Protein AF-A0A1X6N1Y8-F1 (afdb_monomer_lite)

pLDDT: mean 74.39, std 19.38, range [22.14, 97.56]

Secondary structure (DSSP, 8-state):
-EEEEEEBTTBSTTTTT--S-EEEEE-PPP-SSS---SEEEEETTTTEEEE-S-S-SS---TT--TT-EEE----STTTT------BS---TB-TTS---B-------------S-TT-SS-EEEE---S-TT-SS-EEEEEE--SSHHHHHHHHHHHHHHHHHHHH---HHHHHHHHHHHEEEEESB----SSS-SS--SS-EEEEE-

InterPro domains:
  IPR004304 Acetamidase/Formamidase [PF03069] (50-187)
  IPR004304 Acetamidase/Formamidase [PTHR31891] (51-190)

Radius of gyration: 18.54 Å; chains: 1; bounding box: 49×36×54 Å

Organism: NCBI:txid670580

Foldseek 3Di:
DFWEDWLDQPDDDVNVVVRDIDTDDWDDFDPPDDPTDQWTDPDVVVPHTGGLFQQDFPQQAPQPDPQKDKDGDQPDPPSPDDDDFDAPDADFASPVVHGRTDDDDDDDDDDDDPPCPLRRHMKMWHQFPPDPLGNGTWIKFKAFDQDLVRRQVNQLVSQLSVCCRPVVDDSVRSSVQLVPAWDKTWRHQDPPPGTDDRGHHTMIMIIGD

Structure (mmCIF, N/CA/C/O backbone):
data_AF-A0A1X6N1Y8-F1
#
_entry.id   AF-A0A1X6N1Y8-F1
#
loop_
_atom_site.group_PDB
_atom_site.id
_atom_site.type_symbol
_atom_site.label_atom_id
_atom_site.label_alt_id
_atom_site.label_comp_id
_atom_site.label_asym_id
_atom_site.label_entity_id
_atom_site.label_seq_id
_atom_site.pdbx_PDB_ins_code
_atom_site.Cartn_x
_atom_site.Cartn_y
_atom_site.Cartn_z
_atom_site.occupancy
_atom_site.B_iso_or_equiv
_atom_site.auth_seq_id
_atom_site.auth_comp_id
_atom_site.auth_asym_id
_atom_site.auth_atom_id
_atom_site.pdbx_PDB_model_num
ATOM 1 N N . THR A 1 1 ? 27.541 0.948 -2.553 1.00 34.56 1 THR A N 1
ATOM 2 C CA . THR A 1 1 ? 27.194 1.482 -3.887 1.00 34.56 1 THR A CA 1
ATOM 3 C C . THR A 1 1 ? 26.017 0.689 -4.424 1.00 34.56 1 THR A C 1
ATOM 5 O O . THR A 1 1 ? 26.030 -0.533 -4.333 1.00 34.56 1 THR A O 1
ATOM 8 N N . GLY A 1 2 ? 24.954 1.358 -4.871 1.00 45.69 2 GLY A N 1
ATOM 9 C CA . GLY A 1 2 ? 23.780 0.714 -5.472 1.00 45.69 2 GLY A CA 1
ATOM 10 C C . GLY A 1 2 ? 23.711 1.057 -6.959 1.00 45.69 2 GLY A C 1
ATOM 11 O O . GLY A 1 2 ? 24.070 2.168 -7.349 1.00 45.69 2 GLY A O 1
ATOM 12 N N . ALA A 1 3 ? 23.293 0.113 -7.801 1.00 41.94 3 ALA A N 1
ATOM 13 C CA . ALA A 1 3 ? 22.947 0.444 -9.182 1.00 41.94 3 ALA A CA 1
ATOM 14 C C . ALA A 1 3 ? 21.662 1.292 -9.174 1.00 41.94 3 ALA A C 1
ATOM 16 O O . ALA A 1 3 ? 20.761 0.999 -8.391 1.00 41.94 3 ALA A O 1
ATOM 17 N N . GLY A 1 4 ? 21.617 2.362 -9.970 1.00 49.12 4 GLY A N 1
ATOM 18 C CA . GLY A 1 4 ? 20.422 3.183 -10.176 1.00 49.12 4 GLY A CA 1
ATOM 19 C C . GLY A 1 4 ? 19.752 2.895 -11.523 1.00 49.12 4 GLY A C 1
ATOM 20 O O . GLY A 1 4 ? 20.096 1.896 -12.162 1.00 49.12 4 GLY A O 1
ATOM 21 N N . PRO A 1 5 ? 18.816 3.753 -11.978 1.00 49.62 5 PRO A N 1
ATOM 22 C CA . PRO A 1 5 ? 18.070 3.542 -13.211 1.00 49.62 5 PRO A CA 1
ATOM 23 C C . PRO A 1 5 ? 18.989 3.288 -14.410 1.00 49.62 5 PRO A C 1
ATOM 25 O O . PRO A 1 5 ? 20.069 3.881 -14.549 1.00 49.62 5 PRO A O 1
ATOM 28 N N . ARG A 1 6 ? 18.522 2.381 -15.269 1.00 51.88 6 ARG A N 1
ATOM 29 C CA . ARG A 1 6 ? 19.181 1.954 -16.501 1.00 51.88 6 ARG A CA 1
ATOM 30 C C . ARG A 1 6 ? 18.309 2.340 -17.686 1.00 51.88 6 ARG A C 1
ATOM 32 O O . ARG A 1 6 ? 17.124 2.028 -17.685 1.00 51.88 6 ARG A O 1
ATOM 39 N N . SER A 1 7 ? 18.912 2.966 -18.689 1.00 66.69 7 SER A N 1
ATOM 40 C CA . SER A 1 7 ? 18.365 2.965 -20.044 1.00 66.69 7 SER A CA 1
ATOM 41 C C . SER A 1 7 ? 18.836 1.681 -20.711 1.00 66.69 7 SER A C 1
ATOM 43 O O . SER A 1 7 ? 20.047 1.449 -20.802 1.00 66.69 7 SER A O 1
ATOM 45 N N . ILE A 1 8 ? 17.898 0.823 -21.104 1.00 74.44 8 ILE A N 1
ATOM 46 C CA . ILE A 1 8 ? 18.176 -0.461 -21.749 1.00 74.44 8 ILE A CA 1
ATOM 47 C C . ILE A 1 8 ? 17.645 -0.363 -23.184 1.00 74.44 8 ILE A C 1
ATOM 49 O O . ILE A 1 8 ? 16.445 -0.158 -23.357 1.00 74.44 8 ILE A O 1
ATOM 53 N N . PRO A 1 9 ? 18.499 -0.506 -24.211 1.00 76.31 9 PRO A N 1
ATOM 54 C CA . PRO A 1 9 ? 18.055 -0.452 -25.598 1.00 76.31 9 PRO A CA 1
ATOM 55 C C . PRO A 1 9 ? 16.939 -1.463 -25.873 1.00 76.31 9 PRO A C 1
ATOM 57 O O . PRO A 1 9 ? 17.043 -2.626 -25.481 1.00 76.31 9 PRO A O 1
ATOM 60 N N . GLY A 1 10 ? 15.878 -1.017 -26.548 1.00 68.19 10 GLY A N 1
ATOM 61 C CA . GLY A 1 10 ? 14.716 -1.853 -26.867 1.00 68.19 10 GLY A CA 1
ATOM 62 C C . GLY A 1 10 ? 13.743 -2.092 -25.705 1.00 68.19 10 GLY A C 1
ATOM 63 O O . GLY A 1 10 ? 12.802 -2.863 -25.869 1.00 68.19 10 GLY A O 1
ATOM 64 N N . PHE A 1 11 ? 13.938 -1.447 -24.550 1.00 57.34 11 PHE A N 1
ATOM 65 C CA . PHE A 1 11 ? 13.057 -1.557 -23.388 1.00 57.34 11 PHE A CA 1
ATOM 66 C C . PHE A 1 11 ? 12.668 -0.170 -22.857 1.00 57.34 11 PHE A C 1
ATOM 68 O O . PHE A 1 11 ? 13.523 0.689 -22.644 1.00 57.34 11 PHE A O 1
ATOM 75 N N . GLY A 1 12 ? 11.376 0.037 -22.601 1.00 50.78 12 GLY A N 1
ATOM 76 C CA . GLY A 1 12 ? 10.821 1.307 -22.122 1.00 50.78 12 GLY A CA 1
ATOM 77 C C . GLY A 1 12 ? 10.055 2.089 -23.192 1.00 50.78 12 GLY A C 1
ATOM 78 O O . GLY A 1 12 ? 10.153 1.815 -24.384 1.00 50.78 12 GLY A O 1
ATOM 79 N N . LEU A 1 13 ? 9.269 3.070 -22.741 1.00 47.47 13 LEU A N 1
ATOM 80 C CA . LEU A 1 13 ? 8.293 3.806 -23.558 1.00 47.47 13 LEU A CA 1
ATOM 81 C C . LEU A 1 13 ? 8.902 4.560 -24.754 1.00 47.47 13 LEU A C 1
ATOM 83 O O . LEU A 1 13 ? 8.227 4.724 -25.760 1.00 47.47 13 LEU A O 1
ATOM 87 N N . LEU A 1 14 ? 10.152 5.013 -24.632 1.00 69.94 14 LEU A N 1
ATOM 88 C CA . LEU A 1 14 ? 10.862 5.831 -25.627 1.00 69.94 14 LEU A CA 1
ATOM 89 C C . LEU A 1 14 ? 12.135 5.125 -26.122 1.00 69.94 14 LEU A C 1
ATOM 91 O O . LEU A 1 14 ? 13.167 5.751 -26.359 1.00 69.94 14 LEU A O 1
ATOM 95 N N . ALA A 1 15 ? 12.118 3.792 -26.179 1.00 72.00 15 ALA A N 1
ATOM 96 C CA . ALA A 1 15 ? 13.301 3.007 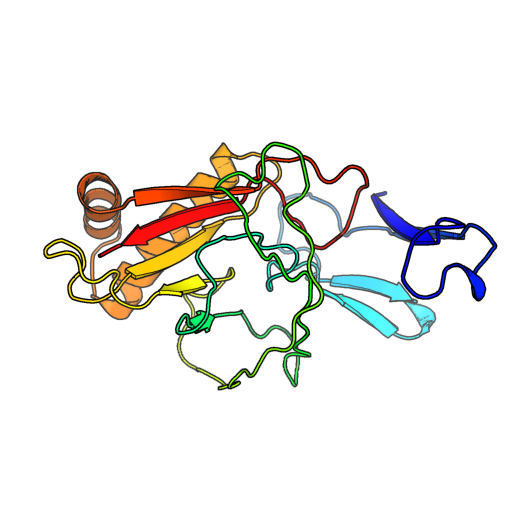-26.534 1.00 72.00 15 ALA A CA 1
ATOM 97 C C . ALA A 1 15 ? 13.836 3.311 -27.950 1.00 72.00 15 ALA A C 1
ATOM 99 O O . ALA A 1 15 ? 15.017 3.089 -28.218 1.00 72.00 15 ALA A O 1
ATOM 100 N N . ASP A 1 16 ? 12.983 3.821 -28.838 1.00 78.62 16 ASP A N 1
ATOM 101 C CA . ASP A 1 16 ? 13.317 4.308 -30.177 1.00 78.62 16 ASP A CA 1
ATOM 102 C C . ASP A 1 16 ? 14.050 5.660 -30.157 1.00 78.62 16 ASP A C 1
ATOM 104 O O . ASP A 1 16 ? 14.967 5.870 -30.951 1.00 78.62 16 ASP A O 1
ATOM 108 N N . GLU A 1 17 ? 13.715 6.545 -29.217 1.00 86.25 17 GLU A N 1
ATOM 109 C CA . GLU A 1 17 ? 14.399 7.832 -29.023 1.00 86.25 17 GLU A CA 1
ATOM 110 C C . GLU A 1 17 ? 15.710 7.703 -28.224 1.00 86.25 17 GLU A C 1
ATOM 112 O O . GLU A 1 17 ? 16.632 8.504 -28.399 1.00 86.25 17 GLU A O 1
ATOM 117 N N . PHE A 1 18 ? 15.836 6.673 -27.375 1.00 79.88 18 PHE A N 1
ATOM 118 C CA . PHE A 1 18 ? 17.010 6.425 -26.525 1.00 79.88 18 PHE A CA 1
ATOM 119 C C . PHE A 1 18 ? 17.692 5.077 -26.837 1.00 79.88 18 PHE A C 1
ATOM 121 O O . PHE A 1 18 ? 17.749 4.190 -25.981 1.00 79.88 18 PHE A O 1
ATOM 128 N N . PRO A 1 19 ? 18.283 4.906 -28.037 1.00 84.69 19 PRO A N 1
ATOM 129 C CA . PRO A 1 19 ? 18.821 3.618 -28.484 1.00 84.69 19 PRO A CA 1
ATOM 130 C C . PRO A 1 19 ? 20.129 3.208 -27.788 1.00 84.69 19 PRO A C 1
ATOM 132 O O . PRO A 1 19 ? 20.568 2.065 -27.917 1.00 84.69 19 PRO A O 1
ATOM 135 N N . ALA A 1 20 ? 20.789 4.126 -27.075 1.00 88.19 20 ALA A N 1
ATOM 136 C CA . ALA A 1 20 ? 22.051 3.861 -26.392 1.00 88.19 20 ALA A CA 1
ATOM 137 C C . ALA A 1 20 ? 21.826 3.435 -24.928 1.00 88.19 20 ALA A C 1
ATOM 139 O O . ALA A 1 20 ? 21.026 4.056 -24.218 1.00 88.19 20 ALA A O 1
ATOM 140 N N . PRO A 1 21 ? 22.558 2.418 -24.429 1.00 83.06 21 PRO A N 1
ATOM 141 C CA . PRO A 1 21 ? 22.477 2.034 -23.030 1.00 83.06 21 PRO A CA 1
ATOM 142 C C . PRO A 1 21 ? 23.071 3.126 -22.137 1.00 83.06 21 PRO A C 1
ATOM 144 O O . PRO A 1 21 ? 24.103 3.720 -22.455 1.00 83.06 21 PRO A O 1
ATOM 147 N N . ALA A 1 22 ? 22.460 3.347 -20.977 1.00 75.88 22 ALA A N 1
ATOM 148 C CA . ALA A 1 22 ? 22.975 4.269 -19.969 1.00 75.88 22 ALA A CA 1
ATOM 149 C C . ALA A 1 22 ? 22.753 3.709 -18.564 1.00 75.88 22 ALA A C 1
ATOM 151 O O . ALA A 1 22 ? 21.730 3.086 -18.284 1.00 75.88 22 ALA A O 1
ATOM 152 N N . LEU A 1 23 ? 23.704 3.953 -17.663 1.00 70.56 23 LEU A N 1
ATOM 153 C CA . LEU A 1 23 ? 23.623 3.550 -16.262 1.00 70.56 23 LEU A CA 1
ATOM 154 C C . LEU A 1 23 ? 23.989 4.737 -15.378 1.00 70.56 23 LEU A C 1
ATOM 156 O O . LEU A 1 23 ? 25.096 5.268 -15.465 1.00 70.56 23 LEU A O 1
ATOM 160 N N . LYS A 1 24 ? 23.079 5.122 -14.484 1.00 67.69 24 LYS A N 1
ATOM 161 C CA . LYS A 1 24 ? 23.387 6.069 -13.412 1.00 67.69 24 LYS A CA 1
ATOM 162 C C . LYS A 1 24 ? 23.739 5.275 -12.154 1.00 67.69 24 LYS A C 1
ATOM 164 O O . LYS A 1 24 ? 22.931 4.487 -11.670 1.00 67.69 24 LYS A O 1
ATOM 169 N N . LEU A 1 25 ? 24.941 5.476 -11.616 1.00 66.56 25 LEU A N 1
ATOM 170 C CA . LEU A 1 25 ? 25.369 4.882 -10.345 1.00 66.56 25 LEU A CA 1
ATOM 171 C C . LEU A 1 25 ? 25.042 5.822 -9.188 1.00 66.56 25 LEU A C 1
ATOM 173 O O . LEU A 1 25 ? 25.282 7.025 -9.287 1.00 66.56 25 LEU A O 1
ATOM 177 N N . TRP A 1 26 ? 24.497 5.268 -8.103 1.00 63.75 26 TRP A N 1
ATOM 178 C CA . TRP A 1 26 ? 24.055 6.051 -6.952 1.00 63.75 26 TRP A CA 1
ATOM 179 C C . TRP A 1 26 ? 24.772 5.598 -5.687 1.00 63.75 26 TRP A C 1
ATOM 181 O O . TRP A 1 26 ? 24.932 4.403 -5.397 1.00 63.75 26 TRP A O 1
ATOM 191 N N . THR A 1 27 ? 25.161 6.586 -4.892 1.00 60.12 27 THR A N 1
ATOM 192 C CA . THR A 1 27 ? 25.601 6.371 -3.519 1.00 60.12 27 THR A CA 1
ATOM 193 C C . THR A 1 27 ? 24.387 6.532 -2.623 1.00 60.12 27 THR A C 1
ATOM 195 O O . THR A 1 27 ? 23.889 7.638 -2.429 1.00 60.12 27 THR A O 1
ATOM 198 N N . LEU A 1 28 ? 23.886 5.412 -2.107 1.00 59.47 28 LEU A N 1
ATOM 199 C CA . LEU A 1 28 ? 22.858 5.435 -1.077 1.00 59.47 28 LEU A CA 1
ATOM 200 C C . LEU A 1 28 ? 23.511 5.797 0.266 1.00 59.47 28 LEU A C 1
ATOM 202 O O . LEU A 1 28 ? 24.611 5.301 0.539 1.00 59.47 28 LEU A O 1
ATOM 206 N N . PRO A 1 29 ? 22.877 6.650 1.091 1.00 54.84 29 PRO A N 1
ATOM 207 C CA . PRO A 1 29 ? 23.322 6.877 2.462 1.00 54.84 29 PRO A CA 1
ATOM 208 C C . PRO A 1 29 ? 23.374 5.534 3.210 1.00 54.84 29 PRO A C 1
ATOM 210 O O . PRO A 1 29 ? 22.541 4.658 2.978 1.00 54.84 29 PRO A O 1
ATOM 213 N N . GLY A 1 30 ? 24.417 5.346 4.024 1.00 50.91 30 GLY A N 1
ATOM 214 C CA . GLY A 1 30 ? 24.786 4.054 4.6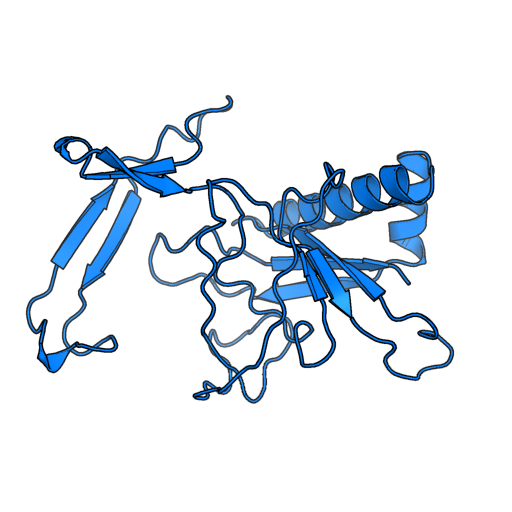03 1.00 50.91 30 GLY A CA 1
ATOM 215 C C . GLY A 1 30 ? 23.631 3.356 5.322 1.00 50.91 30 GLY A C 1
ATOM 216 O O . GLY A 1 30 ? 22.925 3.966 6.119 1.00 50.91 30 GLY A O 1
ATOM 217 N N . ALA A 1 31 ? 23.488 2.054 5.072 1.00 45.59 31 ALA A N 1
ATOM 218 C CA . ALA A 1 31 ? 22.568 1.142 5.753 1.00 45.59 31 ALA A CA 1
ATOM 219 C C . ALA A 1 31 ? 22.975 0.856 7.219 1.00 45.59 31 ALA A C 1
ATOM 221 O O . ALA A 1 31 ? 22.680 -0.208 7.758 1.00 45.59 31 ALA A O 1
ATOM 222 N N . GLU A 1 32 ? 23.676 1.789 7.865 1.00 39.09 32 GLU A N 1
ATOM 223 C CA . GLU A 1 32 ? 24.114 1.683 9.251 1.00 39.09 32 GLU A CA 1
ATOM 224 C C . GLU A 1 32 ? 23.161 2.479 10.145 1.00 39.09 32 GLU A C 1
ATOM 226 O O . GLU A 1 32 ? 23.328 3.672 10.370 1.00 39.09 32 GLU A O 1
ATOM 231 N N . GLY A 1 33 ? 22.115 1.799 10.616 1.00 35.75 33 GLY A N 1
ATOM 232 C CA . GLY A 1 33 ? 21.595 1.916 11.985 1.00 35.75 33 GLY A CA 1
ATOM 233 C C . GLY A 1 33 ? 21.100 3.259 12.544 1.00 35.75 33 GLY A C 1
ATOM 234 O O . GLY A 1 33 ? 20.683 3.271 13.698 1.00 35.75 33 GLY A O 1
ATOM 235 N N . GLY A 1 34 ? 21.085 4.371 11.808 1.00 34.31 34 GLY A N 1
ATOM 236 C CA . GLY A 1 34 ? 20.634 5.653 12.357 1.00 34.31 34 GLY A CA 1
ATOM 237 C C . GLY A 1 34 ? 20.139 6.621 11.294 1.00 34.31 34 GLY A C 1
ATOM 238 O O . GLY A 1 34 ? 20.933 7.064 10.480 1.00 34.31 34 GLY A O 1
ATOM 239 N N . ALA A 1 35 ? 18.833 6.930 11.317 1.00 43.62 35 ALA A N 1
ATOM 240 C CA . ALA A 1 35 ? 18.118 8.060 10.688 1.00 43.62 35 ALA A CA 1
ATOM 241 C C . ALA A 1 35 ? 18.806 8.799 9.503 1.00 43.62 35 ALA A C 1
ATOM 243 O O . ALA A 1 35 ? 18.826 10.030 9.444 1.00 43.62 35 ALA A O 1
ATOM 244 N N . GLY A 1 36 ? 19.379 8.063 8.547 1.00 46.38 36 GLY A N 1
ATOM 245 C CA . GLY A 1 36 ? 20.324 8.589 7.563 1.00 46.38 36 GLY A CA 1
ATOM 246 C C . GLY A 1 36 ? 19.669 8.856 6.214 1.00 46.38 36 GLY A C 1
ATOM 247 O O . GLY A 1 36 ? 19.426 7.924 5.462 1.00 46.38 36 GLY A O 1
ATOM 248 N N . ARG A 1 37 ? 19.411 10.142 5.928 1.00 52.38 37 ARG A N 1
ATOM 249 C CA . ARG A 1 37 ? 18.915 10.753 4.669 1.00 52.38 37 ARG A CA 1
ATOM 250 C C . ARG A 1 37 ? 17.741 10.027 3.972 1.00 52.38 37 ARG A C 1
ATOM 252 O O . ARG A 1 37 ? 17.896 9.030 3.284 1.00 52.38 37 ARG A O 1
ATOM 259 N N . ALA A 1 38 ? 16.568 10.664 4.027 1.00 60.59 38 ALA A N 1
ATOM 260 C CA . ALA A 1 38 ? 15.301 10.251 3.404 1.00 60.59 38 ALA A CA 1
ATOM 261 C C . ALA A 1 38 ? 15.272 10.240 1.859 1.00 60.59 38 ALA A C 1
ATOM 263 O O . ALA A 1 38 ? 14.202 10.097 1.272 1.00 60.59 38 ALA A O 1
ATOM 264 N N . TYR A 1 39 ? 16.405 10.455 1.193 1.00 60.34 39 TYR A N 1
ATOM 265 C CA . TYR A 1 39 ? 16.493 10.628 -0.252 1.00 60.34 39 TYR A CA 1
ATOM 266 C C . TYR A 1 39 ? 17.881 10.239 -0.772 1.00 60.34 39 TYR A C 1
ATOM 268 O O . TYR A 1 39 ? 18.874 10.296 -0.044 1.00 60.34 39 TYR A O 1
ATOM 276 N N . ALA A 1 40 ? 17.948 9.894 -2.054 1.00 68.50 40 ALA A N 1
ATOM 277 C CA . ALA A 1 40 ? 19.177 9.735 -2.812 1.00 68.50 40 ALA A CA 1
ATOM 278 C C . ALA A 1 40 ? 19.324 10.881 -3.827 1.00 68.50 40 ALA A C 1
ATOM 280 O O . ALA A 1 40 ? 18.338 11.476 -4.266 1.00 68.50 40 ALA A O 1
ATOM 281 N N . TRP A 1 41 ? 20.558 11.219 -4.195 1.00 69.75 41 TRP A N 1
ATOM 282 C CA . TRP A 1 41 ? 20.830 12.295 -5.149 1.00 69.75 41 TRP A CA 1
ATOM 283 C C . TRP A 1 41 ? 20.791 11.795 -6.592 1.00 69.75 41 TRP A C 1
ATOM 285 O O . TRP A 1 41 ? 21.622 10.974 -6.977 1.00 69.75 41 TRP A O 1
ATOM 295 N N . PHE A 1 42 ? 19.889 12.351 -7.404 1.00 72.62 42 PHE A N 1
ATOM 296 C CA . PHE A 1 42 ? 19.938 12.174 -8.858 1.00 72.62 42 PHE A CA 1
ATOM 297 C C . PHE A 1 42 ? 21.066 13.025 -9.454 1.00 72.62 42 PHE A C 1
ATOM 299 O O . PHE A 1 42 ? 21.879 12.561 -10.260 1.00 72.62 42 PHE A O 1
ATOM 306 N N . ASP A 1 43 ? 21.131 14.283 -9.022 1.00 73.31 43 ASP A N 1
ATOM 307 C CA . ASP A 1 43 ? 22.146 15.253 -9.410 1.00 73.31 43 ASP A CA 1
ATOM 308 C C . ASP A 1 43 ? 22.356 16.223 -8.244 1.00 73.31 43 ASP A C 1
ATOM 310 O O . ASP A 1 43 ? 21.541 17.112 -8.004 1.00 73.31 43 ASP A O 1
ATOM 314 N N . GLU A 1 44 ? 23.425 16.008 -7.477 1.00 78.38 44 GLU A N 1
ATOM 315 C CA . GLU A 1 44 ? 23.732 16.812 -6.290 1.00 78.38 44 GLU A CA 1
ATOM 316 C C . GLU A 1 44 ? 24.066 18.264 -6.656 1.00 78.38 44 GLU A C 1
ATOM 318 O O . GLU A 1 44 ? 23.604 19.183 -5.983 1.00 78.38 44 GLU A O 1
ATOM 323 N N . ALA A 1 45 ? 24.775 18.484 -7.769 1.00 80.69 45 ALA A N 1
ATOM 324 C CA . ALA A 1 45 ? 25.139 19.820 -8.239 1.00 80.69 45 ALA A CA 1
ATOM 325 C C . ALA A 1 45 ? 23.911 20.637 -8.665 1.00 80.69 45 ALA A C 1
ATOM 327 O O . ALA A 1 45 ? 23.877 21.851 -8.475 1.00 80.69 45 ALA A O 1
ATOM 328 N N . ARG A 1 46 ? 22.889 19.970 -9.214 1.00 78.19 46 ARG A N 1
ATOM 329 C CA . ARG A 1 46 ? 21.607 20.593 -9.586 1.00 78.19 46 ARG A CA 1
ATOM 330 C C . ARG A 1 46 ? 20.543 20.522 -8.489 1.00 78.19 46 ARG A C 1
ATOM 332 O O . ARG A 1 46 ? 19.424 20.976 -8.701 1.00 78.19 46 ARG A O 1
ATOM 339 N N . GLY A 1 47 ? 20.863 19.949 -7.329 1.00 76.94 47 GLY A N 1
ATOM 340 C CA . GLY A 1 47 ? 19.938 19.842 -6.202 1.00 76.94 47 GLY A CA 1
ATOM 341 C C . GLY A 1 47 ? 18.777 18.854 -6.397 1.00 76.94 47 GLY A C 1
ATOM 342 O O . GLY A 1 47 ? 17.805 18.925 -5.647 1.00 76.94 47 GLY A O 1
ATOM 343 N N . ILE A 1 48 ? 18.860 17.921 -7.352 1.00 69.94 48 ILE A N 1
ATOM 344 C CA . ILE A 1 48 ? 17.772 16.989 -7.696 1.00 69.94 48 ILE A CA 1
ATOM 345 C C . ILE A 1 48 ? 17.832 15.744 -6.798 1.00 69.94 48 ILE A C 1
ATOM 347 O O . ILE A 1 48 ? 18.821 15.003 -6.799 1.00 69.94 48 ILE A O 1
ATOM 351 N N . ARG A 1 49 ? 16.751 15.493 -6.052 1.00 69.62 49 ARG A N 1
ATOM 352 C CA . ARG A 1 49 ? 16.638 14.442 -5.023 1.00 69.62 49 ARG A CA 1
ATOM 353 C C . ARG A 1 49 ? 15.523 13.455 -5.367 1.00 69.62 49 ARG A C 1
ATOM 355 O O . ARG A 1 49 ? 14.487 13.865 -5.877 1.00 69.62 49 ARG A O 1
ATOM 362 N N . VAL A 1 50 ? 15.714 12.183 -5.022 1.00 66.00 50 VAL A N 1
ATOM 363 C CA . VAL A 1 50 ? 14.698 11.122 -5.117 1.00 66.00 50 VAL A CA 1
ATOM 364 C C . VAL A 1 50 ? 14.439 10.558 -3.721 1.00 66.00 50 VAL A C 1
ATOM 366 O O . VAL A 1 50 ? 15.382 10.050 -3.113 1.00 66.00 50 VAL A O 1
ATOM 369 N N . PRO A 1 51 ? 13.213 10.650 -3.181 1.00 61.06 51 PRO A N 1
ATOM 370 C CA . PRO A 1 51 ? 12.879 10.081 -1.879 1.00 61.06 51 PRO A CA 1
ATOM 371 C C . PRO A 1 51 ? 13.159 8.572 -1.814 1.00 61.06 51 PRO A C 1
ATOM 373 O O . PRO A 1 51 ? 12.878 7.837 -2.754 1.00 61.06 51 PRO A O 1
ATOM 376 N N . LEU A 1 52 ? 13.711 8.110 -0.691 1.00 62.16 52 LEU A N 1
ATOM 377 C CA . LEU A 1 52 ? 13.964 6.690 -0.395 1.00 62.16 52 LEU A CA 1
ATOM 378 C C . LEU A 1 52 ? 12.923 6.094 0.565 1.00 62.16 52 LEU A C 1
ATOM 380 O O . LEU A 1 52 ? 13.042 4.939 0.972 1.00 62.16 52 LEU A O 1
ATOM 384 N N . ARG A 1 53 ? 11.941 6.897 0.985 1.00 62.94 53 ARG A N 1
ATOM 385 C CA . ARG A 1 53 ? 10.904 6.486 1.934 1.00 62.94 53 ARG A CA 1
ATOM 386 C C . ARG A 1 53 ? 9.854 5.600 1.249 1.00 62.94 53 ARG A C 1
ATOM 388 O O . ARG A 1 53 ? 9.651 5.740 0.044 1.00 62.94 53 ARG A O 1
ATOM 395 N N . PRO A 1 54 ? 9.181 4.707 1.995 1.00 65.06 54 PRO A N 1
ATOM 396 C CA . PRO A 1 54 ? 8.127 3.844 1.464 1.00 65.06 54 PRO A CA 1
ATOM 397 C C . PRO A 1 54 ? 6.835 4.647 1.214 1.00 65.06 54 PRO A C 1
ATOM 399 O O . PRO A 1 54 ? 5.845 4.502 1.923 1.00 65.06 54 PRO A O 1
ATOM 402 N N . THR A 1 55 ? 6.844 5.525 0.209 1.00 72.94 55 THR A N 1
ATOM 403 C CA . THR A 1 55 ? 5.720 6.411 -0.152 1.00 72.94 55 THR A CA 1
ATOM 404 C C . THR A 1 55 ? 4.760 5.797 -1.173 1.00 72.94 55 THR A C 1
ATOM 406 O O . THR A 1 55 ? 4.020 6.523 -1.830 1.00 72.94 55 THR A O 1
ATOM 409 N N . GLY A 1 56 ? 4.801 4.476 -1.359 1.00 77.50 56 GLY A N 1
ATOM 410 C CA . GLY A 1 56 ? 4.150 3.772 -2.466 1.00 77.50 56 GLY A CA 1
ATOM 411 C C . GLY A 1 56 ? 5.183 3.005 -3.283 1.00 77.50 56 GLY A C 1
ATOM 412 O O . GLY A 1 56 ? 6.014 2.305 -2.710 1.00 77.50 56 GLY A O 1
ATOM 413 N N . GLY A 1 57 ? 5.156 3.189 -4.603 1.00 80.75 57 GLY A N 1
ATOM 414 C CA . GLY A 1 57 ? 6.008 2.469 -5.550 1.00 80.75 57 GLY A CA 1
ATOM 415 C C . GLY A 1 57 ? 5.256 1.316 -6.207 1.00 80.75 57 GLY A C 1
ATOM 416 O O . GLY A 1 57 ? 4.058 1.439 -6.458 1.00 80.75 57 GLY A O 1
ATOM 417 N N . ASN A 1 58 ? 5.967 0.221 -6.472 1.00 79.69 58 ASN A N 1
ATOM 418 C CA . ASN A 1 58 ? 5.404 -1.015 -7.011 1.00 79.69 58 ASN A CA 1
ATOM 419 C C . ASN A 1 58 ? 4.687 -1.771 -5.882 1.00 79.69 58 ASN A C 1
ATOM 421 O O . ASN A 1 58 ? 5.316 -2.512 -5.133 1.00 79.69 58 ASN A O 1
ATOM 425 N N . ILE A 1 59 ? 3.416 -1.439 -5.635 1.00 83.94 59 ILE A N 1
ATOM 426 C CA . ILE A 1 59 ? 2.662 -1.994 -4.495 1.00 83.94 59 ILE A CA 1
ATOM 427 C C . ILE A 1 59 ? 2.144 -3.397 -4.827 1.00 83.94 59 ILE A C 1
ATOM 429 O O . ILE A 1 59 ? 2.092 -4.240 -3.937 1.00 83.94 59 ILE A O 1
ATOM 433 N N . ASP A 1 60 ? 1.719 -3.608 -6.074 1.00 85.69 60 ASP A N 1
ATOM 434 C CA . ASP A 1 60 ? 1.261 -4.880 -6.640 1.00 85.69 60 ASP A CA 1
ATOM 435 C C . ASP A 1 60 ? 0.332 -5.649 -5.712 1.00 85.69 60 ASP A C 1
ATOM 437 O O . ASP A 1 60 ? 0.517 -6.813 -5.360 1.00 85.69 60 ASP A O 1
ATOM 441 N N . THR A 1 61 ? -0.742 -4.965 -5.328 1.00 86.94 61 THR A N 1
ATOM 442 C CA . THR A 1 61 ? -1.825 -5.564 -4.567 1.00 86.94 61 THR A CA 1
ATOM 443 C C . THR A 1 61 ? -3.092 -5.622 -5.402 1.00 86.94 61 THR A C 1
ATOM 445 O O . THR A 1 61 ? -3.640 -4.604 -5.829 1.00 86.94 61 THR A O 1
ATOM 448 N N . ARG A 1 62 ? -3.640 -6.830 -5.556 1.00 87.50 62 ARG A N 1
ATOM 449 C CA . ARG A 1 62 ? -4.911 -7.056 -6.264 1.00 87.50 62 ARG A CA 1
ATOM 450 C C . ARG A 1 62 ? -6.131 -6.438 -5.568 1.00 87.50 62 ARG A C 1
ATOM 452 O O . ARG A 1 62 ? -7.245 -6.546 -6.072 1.00 87.50 62 ARG A O 1
ATOM 459 N N . HIS A 1 63 ? -5.942 -5.859 -4.383 1.00 89.31 63 HIS A N 1
ATOM 460 C CA . HIS A 1 63 ? -7.001 -5.301 -3.548 1.00 89.31 63 HIS A CA 1
ATOM 461 C C . HIS A 1 63 ? -7.244 -3.804 -3.782 1.00 89.31 63 HIS A C 1
ATOM 463 O O . HIS A 1 63 ? -8.299 -3.293 -3.405 1.00 89.31 63 HIS A O 1
ATOM 469 N N . VAL A 1 64 ? -6.308 -3.089 -4.417 1.00 91.31 64 VAL A N 1
ATOM 470 C CA . VAL A 1 64 ? -6.499 -1.679 -4.787 1.00 91.31 64 VAL A CA 1
ATOM 471 C C . VAL A 1 64 ? -7.204 -1.628 -6.141 1.00 91.31 64 VAL A C 1
ATOM 473 O O . VAL A 1 64 ? -6.600 -1.481 -7.197 1.00 91.31 64 VAL A O 1
ATOM 476 N N . THR A 1 65 ? -8.524 -1.795 -6.095 1.00 92.31 65 THR A N 1
ATOM 477 C CA . THR A 1 65 ? -9.412 -1.766 -7.264 1.00 92.31 65 THR A CA 1
ATOM 478 C C . THR A 1 65 ? -10.366 -0.573 -7.206 1.00 92.31 65 THR A C 1
ATOM 480 O O . THR A 1 65 ? -10.338 0.229 -6.270 1.00 92.31 65 THR A O 1
ATOM 483 N N . ALA A 1 66 ? -11.262 -0.451 -8.191 1.00 92.69 66 ALA A N 1
ATOM 484 C CA . ALA A 1 66 ? -12.335 0.540 -8.147 1.00 92.69 66 ALA A CA 1
ATOM 485 C C . ALA A 1 66 ? -13.106 0.469 -6.812 1.00 92.69 66 ALA A C 1
ATOM 487 O O . ALA A 1 66 ? -13.513 -0.607 -6.377 1.00 92.69 66 ALA A O 1
ATOM 488 N N . GLY A 1 67 ? -13.284 1.624 -6.165 1.00 92.81 67 GLY A N 1
ATOM 489 C CA . GLY A 1 67 ? -13.931 1.749 -4.854 1.00 92.81 67 GLY A CA 1
ATOM 490 C C . GLY A 1 67 ? -12.983 1.676 -3.652 1.00 92.81 67 GLY A C 1
ATOM 491 O O . GLY A 1 67 ? -13.374 2.099 -2.566 1.00 92.81 67 GLY A O 1
ATOM 492 N N . ALA A 1 68 ? -11.745 1.202 -3.823 1.00 93.62 68 ALA A N 1
ATOM 493 C CA . ALA A 1 68 ? -10.746 1.237 -2.760 1.00 93.62 68 ALA A CA 1
ATOM 494 C C . ALA A 1 68 ? -10.240 2.669 -2.503 1.00 93.62 68 ALA A C 1
ATOM 496 O O . ALA A 1 68 ? -10.244 3.527 -3.388 1.00 93.62 68 ALA A O 1
ATOM 497 N N . THR A 1 69 ? -9.766 2.913 -1.282 1.00 95.38 69 THR A N 1
ATOM 498 C CA . THR A 1 69 ? -9.059 4.143 -0.898 1.00 95.38 69 THR A CA 1
ATOM 499 C C . THR A 1 69 ? -7.627 3.794 -0.524 1.00 95.38 69 THR A C 1
ATOM 501 O O . THR A 1 69 ? -7.419 3.017 0.400 1.00 95.38 69 THR A O 1
ATOM 504 N N . LEU A 1 70 ? -6.646 4.372 -1.218 1.00 94.50 70 LEU A N 1
ATOM 505 C CA . LEU A 1 70 ? -5.221 4.216 -0.923 1.00 94.50 70 LEU A CA 1
ATOM 506 C C . LEU A 1 70 ? -4.720 5.435 -0.135 1.00 94.50 70 LEU A C 1
ATOM 508 O O . LEU A 1 70 ? -4.883 6.573 -0.573 1.00 94.50 70 LEU A O 1
ATOM 512 N N . PHE A 1 71 ? -4.096 5.192 1.012 1.00 94.81 71 PHE A N 1
ATOM 513 C CA . PHE A 1 71 ? -3.467 6.196 1.863 1.00 94.81 71 PHE A CA 1
ATOM 514 C C . PHE A 1 71 ? -1.953 6.129 1.673 1.00 94.81 71 PHE A C 1
ATOM 516 O O . PHE A 1 71 ? -1.339 5.090 1.915 1.00 94.81 71 PHE A O 1
ATOM 523 N N . LEU A 1 72 ? -1.356 7.243 1.254 1.00 93.06 72 LEU A N 1
ATOM 524 C CA . LEU A 1 72 ? 0.082 7.370 1.028 1.00 93.06 72 LEU A CA 1
ATOM 525 C C . LEU A 1 72 ? 0.650 8.461 1.945 1.00 93.06 72 LEU A C 1
ATOM 527 O O . LEU A 1 72 ? 0.025 9.520 2.062 1.00 93.06 72 LEU A O 1
ATOM 531 N N . PRO A 1 73 ? 1.819 8.248 2.576 1.00 91.44 73 PRO A N 1
ATOM 532 C CA . PRO A 1 73 ? 2.474 9.306 3.333 1.00 91.44 73 PRO A CA 1
ATOM 533 C C . PRO A 1 73 ? 2.927 10.433 2.394 1.00 91.44 73 PRO A C 1
ATOM 535 O O . PRO A 1 73 ? 3.519 10.189 1.340 1.00 91.44 73 PRO A O 1
ATOM 538 N N . VAL A 1 74 ? 2.663 11.680 2.790 1.00 89.88 74 VAL A N 1
ATOM 539 C CA . VAL A 1 74 ? 3.098 12.879 2.060 1.00 89.88 74 VAL A CA 1
ATOM 540 C C . VAL A 1 74 ? 4.434 13.349 2.629 1.00 89.88 74 VAL A C 1
ATOM 542 O O . VAL A 1 74 ? 4.495 13.901 3.722 1.00 89.88 74 VAL A O 1
ATOM 545 N N . GLU A 1 75 ? 5.509 13.126 1.875 1.00 85.00 75 GLU A N 1
ATOM 546 C CA . GLU A 1 75 ? 6.889 13.412 2.309 1.00 85.00 75 GLU A CA 1
ATOM 547 C C . GLU A 1 75 ? 7.477 14.692 1.698 1.00 85.00 75 GLU A C 1
ATOM 549 O O . GLU A 1 75 ? 8.544 15.156 2.103 1.00 85.00 75 GLU A O 1
ATOM 554 N N . VAL A 1 76 ? 6.799 15.256 0.698 1.00 83.25 76 VAL A N 1
ATOM 555 C CA . VAL A 1 76 ? 7.217 16.463 -0.021 1.00 83.25 76 VAL A CA 1
ATOM 556 C C . VAL A 1 76 ? 6.018 17.359 -0.298 1.00 83.25 76 VAL A C 1
ATOM 558 O O . VAL A 1 76 ? 4.878 16.894 -0.386 1.00 83.25 76 VAL A O 1
ATOM 561 N N . GLU A 1 77 ? 6.282 18.653 -0.461 1.00 85.06 77 GLU A N 1
ATOM 562 C CA . GLU A 1 77 ? 5.263 19.624 -0.848 1.00 85.06 77 GLU A CA 1
ATOM 563 C C . GLU A 1 77 ? 4.583 19.214 -2.163 1.00 85.06 77 GLU A C 1
ATOM 565 O O . GLU A 1 77 ? 5.228 18.766 -3.112 1.00 85.06 77 GLU A O 1
ATOM 570 N N . GLY A 1 78 ? 3.253 19.322 -2.194 1.00 87.44 78 GLY A N 1
ATOM 571 C CA . GLY A 1 78 ? 2.439 18.931 -3.344 1.00 87.44 78 GLY A CA 1
ATOM 572 C C . GLY A 1 78 ? 2.292 17.420 -3.557 1.00 87.44 78 GLY A C 1
ATOM 573 O O . GLY A 1 78 ? 1.615 17.032 -4.507 1.00 87.44 78 GLY A O 1
ATOM 574 N N . ALA A 1 79 ? 2.890 16.576 -2.702 1.00 88.62 79 ALA A N 1
ATOM 575 C CA . ALA A 1 79 ? 2.904 15.104 -2.742 1.00 88.62 79 ALA A CA 1
ATOM 576 C C . ALA A 1 79 ? 3.517 14.456 -4.003 1.00 88.62 79 ALA A C 1
ATOM 578 O O . ALA A 1 79 ? 4.069 13.365 -3.903 1.00 88.62 79 ALA A O 1
ATOM 579 N N . LEU A 1 80 ? 3.462 15.121 -5.162 1.00 88.06 80 LEU A N 1
ATOM 580 C CA . LEU A 1 80 ? 3.974 14.661 -6.456 1.00 88.06 80 LEU A CA 1
ATOM 581 C C . LEU A 1 80 ? 3.410 13.286 -6.859 1.00 88.06 80 LEU A C 1
ATOM 583 O O . LEU A 1 80 ? 4.142 12.387 -7.271 1.00 88.06 80 LEU A O 1
ATOM 587 N N . PHE A 1 81 ? 2.090 13.126 -6.720 1.00 88.31 81 PHE A N 1
ATOM 588 C CA . PHE A 1 81 ? 1.394 11.873 -7.009 1.00 88.31 81 PHE A CA 1
ATOM 589 C C . PHE A 1 81 ? 1.539 11.450 -8.479 1.00 88.31 81 PHE A C 1
ATOM 591 O O . PHE A 1 81 ? 1.301 12.236 -9.397 1.00 88.31 81 PHE A O 1
ATOM 598 N N . SER A 1 82 ? 1.862 10.174 -8.687 1.00 87.56 82 SER A N 1
ATOM 599 C CA . SER A 1 82 ? 1.840 9.495 -9.983 1.00 87.56 82 SER A CA 1
ATOM 600 C C . SER A 1 82 ? 1.340 8.060 -9.802 1.00 87.56 82 SER A C 1
ATOM 602 O O . SER A 1 82 ? 1.447 7.499 -8.712 1.00 87.56 82 SER A O 1
ATOM 604 N N . ILE A 1 83 ? 0.756 7.487 -10.855 1.00 88.88 83 ILE A N 1
ATOM 605 C CA . ILE A 1 83 ? 0.218 6.122 -10.868 1.00 88.88 83 ILE A CA 1
ATOM 606 C C . ILE A 1 83 ? 0.385 5.516 -12.265 1.00 88.88 83 ILE A C 1
ATOM 608 O O . ILE A 1 83 ? 0.325 6.235 -13.265 1.00 88.88 83 ILE A O 1
ATOM 612 N N . GLY A 1 84 ? 0.593 4.204 -12.321 1.00 87.25 84 GLY A N 1
ATOM 613 C CA . GLY A 1 84 ? 0.758 3.411 -13.534 1.00 87.25 84 GLY A CA 1
ATOM 614 C C . GLY A 1 84 ? 0.576 1.927 -13.221 1.00 87.25 84 GLY A C 1
ATOM 615 O O . GLY A 1 84 ? 0.007 1.609 -12.182 1.00 87.25 84 GLY A O 1
ATOM 616 N N . ASP A 1 85 ? 1.066 1.072 -14.118 1.00 85.56 85 ASP A N 1
ATOM 617 C CA . ASP A 1 85 ? 1.080 -0.391 -13.965 1.00 85.56 85 ASP A CA 1
ATOM 618 C C . ASP A 1 85 ? -0.312 -1.017 -13.769 1.00 85.56 85 ASP A C 1
ATOM 620 O O . ASP A 1 85 ? -0.702 -1.494 -12.709 1.00 85.56 85 ASP A O 1
ATOM 624 N N . GLY A 1 86 ? -1.145 -0.895 -14.806 1.00 85.75 86 GLY A N 1
ATOM 625 C CA . GLY A 1 86 ? -2.500 -1.431 -14.776 1.00 85.75 86 GLY A CA 1
ATOM 626 C C . GLY A 1 86 ? -2.517 -2.929 -15.056 1.00 85.75 86 GLY A C 1
ATOM 627 O O . GLY A 1 86 ? -2.005 -3.367 -16.082 1.00 85.75 86 GLY A O 1
ATOM 628 N N . HIS A 1 87 ? -3.205 -3.705 -14.218 1.00 85.94 87 HIS A N 1
ATOM 629 C CA . HIS A 1 87 ? -3.385 -5.145 -14.424 1.00 85.94 87 HIS A CA 1
ATOM 630 C C . HIS A 1 87 ? -4.852 -5.490 -14.672 1.00 85.94 87 HIS A C 1
ATOM 632 O O . HIS A 1 87 ? -5.731 -5.137 -13.885 1.00 85.94 87 HIS A O 1
ATOM 638 N N . ALA A 1 88 ? -5.141 -6.237 -15.739 1.00 84.06 88 ALA A N 1
ATOM 639 C CA . ALA A 1 88 ? -6.472 -6.814 -15.938 1.00 84.06 88 ALA A CA 1
ATOM 640 C C . ALA A 1 88 ? -6.748 -7.965 -14.955 1.00 84.06 88 ALA A C 1
ATOM 642 O O . ALA A 1 88 ? -7.897 -8.190 -14.572 1.00 84.06 88 ALA A O 1
ATOM 643 N N . ALA A 1 89 ? -5.703 -8.687 -14.540 1.00 83.56 89 ALA A N 1
ATOM 644 C CA . ALA A 1 89 ? -5.771 -9.693 -13.489 1.00 83.56 89 ALA A CA 1
ATOM 645 C C . ALA A 1 89 ? -4.399 -9.906 -12.839 1.00 83.56 89 ALA A C 1
ATOM 647 O O . ALA A 1 89 ? -3.405 -10.062 -13.545 1.00 83.56 89 ALA A O 1
ATOM 648 N N . GLN A 1 90 ? -4.391 -9.996 -11.508 1.00 83.00 90 GLN A N 1
ATOM 649 C CA . GLN A 1 90 ? -3.235 -10.342 -10.681 1.00 83.00 90 GLN A CA 1
ATOM 650 C C . GLN A 1 90 ? -3.671 -11.237 -9.506 1.00 83.00 90 GLN A C 1
ATOM 652 O O . GLN A 1 90 ? -4.761 -11.068 -8.941 1.00 83.00 90 GLN A O 1
ATOM 657 N N . GLY A 1 91 ? -2.820 -12.199 -9.144 1.00 78.00 91 GLY A N 1
ATOM 658 C CA . GLY A 1 91 ? -2.956 -13.014 -7.934 1.00 78.00 91 GLY A CA 1
ATOM 659 C C . GLY A 1 91 ? -2.066 -12.509 -6.797 1.00 78.00 91 GLY A C 1
ATOM 660 O O . GLY A 1 91 ? -1.070 -11.837 -7.046 1.00 78.00 91 GLY A O 1
ATOM 661 N N . ASP A 1 92 ? -2.406 -12.868 -5.556 1.00 84.25 92 ASP A N 1
ATOM 662 C CA . ASP A 1 92 ? -1.541 -12.603 -4.399 1.00 84.25 92 ASP A CA 1
ATOM 663 C C . ASP A 1 92 ? -0.162 -13.249 -4.616 1.00 84.25 92 ASP A C 1
ATOM 665 O O . ASP A 1 92 ? -0.055 -14.423 -4.985 1.00 84.25 92 ASP A O 1
ATOM 669 N N . GLY A 1 93 ? 0.891 -12.473 -4.383 1.00 74.69 93 GLY A N 1
ATOM 670 C CA . GLY A 1 93 ? 2.286 -12.869 -4.540 1.00 74.69 93 GLY A CA 1
ATOM 671 C C . GLY A 1 93 ? 2.875 -12.636 -5.931 1.00 74.69 93 GLY A C 1
ATOM 672 O O . GLY A 1 93 ? 4.096 -12.717 -6.045 1.00 74.69 93 GLY A O 1
ATOM 673 N N . GLU A 1 94 ? 2.060 -12.353 -6.955 1.00 74.56 94 GLU A N 1
ATOM 674 C CA . GLU A 1 94 ? 2.520 -12.102 -8.333 1.00 74.56 94 GLU A CA 1
ATOM 675 C C . GLU A 1 94 ? 3.597 -13.110 -8.796 1.00 74.56 94 GLU A C 1
ATOM 677 O O . GLU A 1 94 ? 4.667 -12.785 -9.297 1.00 74.56 94 GLU A O 1
ATOM 682 N N . VAL A 1 95 ? 3.342 -14.395 -8.545 1.00 69.50 95 VAL A N 1
ATOM 683 C CA . VAL A 1 95 ? 4.397 -15.414 -8.401 1.00 69.50 95 VAL A CA 1
ATOM 684 C C . VAL A 1 95 ? 5.281 -15.658 -9.630 1.00 69.50 95 VAL A C 1
ATOM 686 O O . VAL A 1 95 ? 6.369 -16.214 -9.483 1.00 69.50 95 VAL A O 1
ATOM 689 N N . CYS A 1 96 ? 4.836 -15.290 -10.835 1.00 66.25 96 CYS A N 1
ATOM 690 C CA . CYS A 1 96 ? 5.630 -15.416 -12.062 1.00 66.25 96 CYS A CA 1
ATOM 691 C C . CYS A 1 96 ? 6.327 -14.114 -12.489 1.00 66.25 96 CYS A C 1
ATOM 693 O O . CYS A 1 96 ? 7.001 -14.111 -13.517 1.00 66.25 96 CYS A O 1
ATOM 695 N N . GLY A 1 97 ? 6.202 -13.049 -11.696 1.00 69.44 97 GLY A N 1
ATOM 696 C CA . GLY A 1 97 ? 6.899 -11.775 -11.869 1.00 69.44 97 GLY A CA 1
ATOM 697 C C . GLY A 1 97 ? 6.200 -10.758 -12.756 1.00 69.44 97 GLY A C 1
ATOM 698 O O . GLY A 1 97 ? 6.801 -9.732 -13.048 1.00 69.44 97 GLY A O 1
ATOM 699 N N . THR A 1 98 ? 5.005 -11.091 -13.237 1.00 67.44 98 THR A N 1
ATOM 700 C CA . THR A 1 98 ? 4.157 -10.226 -14.059 1.00 67.44 98 THR A CA 1
ATOM 701 C C . THR A 1 98 ? 2.694 -10.570 -13.815 1.00 67.44 98 THR A C 1
ATOM 703 O O . THR A 1 98 ? 2.364 -11.733 -13.530 1.00 67.44 98 THR A O 1
ATOM 706 N N . ALA A 1 99 ? 1.808 -9.622 -14.090 1.00 78.06 99 ALA A N 1
ATOM 707 C CA . ALA A 1 99 ? 0.370 -9.826 -14.155 1.00 78.06 99 ALA A CA 1
ATOM 708 C C . ALA A 1 99 ? -0.131 -9.863 -15.615 1.00 78.06 99 ALA A C 1
ATOM 710 O O . ALA A 1 99 ? 0.638 -9.987 -16.573 1.00 78.06 99 ALA A O 1
ATOM 711 N N . ILE A 1 100 ? -1.453 -9.784 -15.820 1.00 82.56 100 ILE A N 1
ATOM 712 C CA . ILE A 1 100 ? -1.996 -9.449 -17.146 1.00 82.56 100 ILE A CA 1
ATOM 713 C C . ILE A 1 100 ? -1.873 -7.933 -17.344 1.00 82.56 100 ILE A C 1
ATOM 715 O O . ILE A 1 100 ? -2.828 -7.188 -17.102 1.00 82.56 100 ILE A O 1
ATOM 719 N N . GLU A 1 101 ? -0.695 -7.493 -17.785 1.00 82.56 101 GLU A N 1
ATOM 720 C CA . GLU A 1 101 ? -0.368 -6.085 -18.038 1.00 82.56 101 GLU A CA 1
ATOM 721 C C . GLU A 1 101 ? -1.319 -5.452 -19.052 1.00 82.56 101 GLU A C 1
ATOM 723 O O . GLU A 1 101 ? -1.539 -5.979 -20.146 1.00 82.56 101 GLU A O 1
ATOM 728 N N . THR A 1 102 ? -1.932 -4.327 -18.690 1.00 78.44 102 THR A N 1
ATOM 729 C CA . THR A 1 102 ? -2.997 -3.708 -19.481 1.00 78.44 102 THR A CA 1
ATOM 730 C C . THR A 1 102 ? -2.965 -2.182 -19.377 1.00 78.44 102 THR A C 1
ATOM 732 O O . THR A 1 102 ? -3.036 -1.628 -18.279 1.00 78.44 102 THR A O 1
ATOM 735 N N . PRO A 1 103 ? -2.965 -1.455 -20.512 1.00 83.00 103 PRO A N 1
ATOM 736 C CA . PRO A 1 103 ? -3.194 -0.017 -20.500 1.00 83.00 103 PRO A CA 1
ATOM 737 C C . PRO A 1 103 ? -4.533 0.313 -19.832 1.00 83.00 103 PRO A C 1
ATOM 739 O O . PRO A 1 103 ? -5.591 -0.138 -20.274 1.00 83.00 103 PRO A O 1
ATOM 742 N N . MET A 1 104 ? -4.499 1.129 -18.782 1.00 85.69 104 MET A N 1
ATOM 743 C CA . MET A 1 104 ? -5.690 1.504 -18.027 1.00 85.69 104 MET A CA 1
ATOM 744 C C . MET A 1 104 ? -5.925 3.008 -18.047 1.00 85.69 104 MET A C 1
ATOM 746 O O . MET A 1 104 ? -5.004 3.817 -17.945 1.00 85.69 104 MET A O 1
ATOM 750 N N . LYS A 1 105 ? -7.203 3.383 -18.120 1.00 92.56 105 LYS A N 1
ATOM 751 C CA . LYS A 1 105 ? -7.663 4.744 -17.855 1.00 92.56 105 LYS A CA 1
ATOM 752 C C . LYS A 1 105 ? -8.402 4.746 -16.525 1.00 92.56 105 LYS A C 1
ATOM 754 O O . LYS A 1 105 ? -9.460 4.134 -16.407 1.00 92.56 105 LYS A O 1
ATOM 759 N N . VAL A 1 106 ? -7.854 5.453 -15.544 1.00 92.12 106 VAL A N 1
ATOM 760 C CA . VAL A 1 106 ? -8.409 5.528 -14.188 1.00 92.12 106 VAL A CA 1
ATOM 761 C C . VAL A 1 106 ? -8.902 6.937 -13.877 1.00 92.12 106 VAL A C 1
ATOM 763 O O . VAL A 1 106 ? -8.374 7.925 -14.384 1.00 92.12 106 VAL A O 1
ATOM 766 N N . THR A 1 107 ? -9.933 7.033 -13.041 1.00 96.69 107 THR A N 1
ATOM 767 C CA . THR A 1 107 ? -10.365 8.294 -12.426 1.00 96.69 107 THR A CA 1
ATOM 768 C C . THR A 1 107 ? -10.136 8.177 -10.931 1.00 96.69 107 THR A C 1
ATOM 770 O O . THR A 1 107 ? -10.665 7.263 -10.303 1.00 96.69 107 THR A O 1
ATOM 773 N N . VAL A 1 108 ? -9.356 9.095 -10.366 1.00 96.06 108 VAL A N 1
ATOM 774 C CA . VAL A 1 108 ? -9.022 9.110 -8.938 1.00 96.06 108 VAL A CA 1
ATOM 775 C C . VAL A 1 108 ? -9.442 10.430 -8.307 1.00 96.06 108 VAL A C 1
ATOM 777 O O . VAL A 1 108 ? -9.476 11.470 -8.965 1.00 96.06 108 VAL A O 1
ATOM 780 N N . ARG A 1 109 ? -9.750 10.391 -7.009 1.00 97.56 109 ARG A N 1
ATOM 781 C CA . ARG A 1 109 ? -9.934 11.581 -6.178 1.00 97.56 109 ARG A CA 1
ATOM 782 C C . ARG A 1 109 ? -8.757 11.676 -5.224 1.00 97.56 109 ARG A C 1
ATOM 784 O O . ARG A 1 109 ? -8.522 10.751 -4.457 1.00 97.56 109 ARG A O 1
ATOM 791 N N . LEU A 1 110 ? -8.058 12.802 -5.255 1.00 97.00 110 LEU A N 1
ATOM 792 C CA . LEU A 1 110 ? -6.983 13.090 -4.314 1.00 97.00 110 LEU A CA 1
ATOM 793 C C . LEU A 1 110 ? -7.533 13.954 -3.181 1.00 97.00 110 LEU A C 1
ATOM 795 O O . LEU A 1 110 ? -8.278 14.907 -3.412 1.00 97.00 110 LEU A O 1
ATOM 799 N N . THR A 1 111 ? -7.213 13.597 -1.945 1.00 97.06 111 THR A N 1
ATOM 800 C CA . THR A 1 111 ? -7.621 14.337 -0.749 1.00 97.06 111 THR A CA 1
ATOM 801 C C . THR A 1 111 ? -6.469 14.316 0.237 1.00 97.06 111 THR A C 1
ATOM 803 O O . THR A 1 111 ? -5.904 13.259 0.507 1.00 97.06 111 THR A O 1
ATOM 806 N N . VAL A 1 112 ? -6.107 15.488 0.754 1.00 96.25 112 VAL A N 1
ATOM 807 C CA . VAL A 1 112 ? -5.107 15.595 1.816 1.00 96.25 112 VAL A CA 1
ATOM 808 C C . VAL A 1 112 ? -5.794 15.278 3.135 1.00 96.25 112 VAL A C 1
ATOM 810 O O . VAL A 1 112 ? -6.774 15.930 3.496 1.00 96.25 112 VAL A O 1
ATOM 813 N N . VAL A 1 113 ? -5.275 14.280 3.843 1.00 95.00 113 VAL A N 1
ATOM 814 C CA . VAL A 1 113 ? -5.744 13.882 5.171 1.00 95.00 113 VAL A CA 1
ATOM 815 C C . VAL A 1 113 ? -4.649 14.226 6.175 1.00 95.00 113 VAL A C 1
ATOM 817 O O . VAL A 1 113 ? -3.474 13.963 5.928 1.00 95.00 113 VAL A O 1
ATOM 820 N N . GLN A 1 114 ? -5.036 14.862 7.276 1.00 93.69 114 GLN A N 1
ATOM 821 C CA . GLN A 1 114 ? -4.141 15.239 8.370 1.00 93.69 114 GLN A CA 1
ATOM 822 C C . GLN A 1 114 ? -4.381 14.325 9.575 1.00 93.69 114 GLN A C 1
ATOM 824 O O . GLN A 1 114 ? -5.333 13.548 9.588 1.00 93.69 114 GLN A O 1
ATOM 829 N N . ASP A 1 115 ? -3.506 14.409 10.576 1.00 92.50 115 ASP A N 1
ATOM 830 C CA . ASP A 1 115 ? -3.638 13.681 11.846 1.00 92.50 115 ASP A CA 1
ATOM 831 C C . ASP A 1 115 ? -3.662 12.147 11.712 1.00 92.50 115 ASP A C 1
ATOM 833 O O . ASP A 1 115 ? -4.241 11.428 12.526 1.00 92.50 115 ASP A O 1
ATOM 837 N N . THR A 1 116 ? -2.953 11.620 10.710 1.00 93.44 116 THR A N 1
ATOM 838 C CA . THR A 1 116 ? -2.760 10.178 10.492 1.00 93.44 116 THR A CA 1
ATOM 839 C C . THR A 1 116 ? -1.299 9.758 10.708 1.00 93.44 116 THR A C 1
ATOM 841 O O . THR A 1 116 ? -0.659 9.254 9.781 1.00 93.44 116 THR A O 1
ATOM 844 N N . PRO A 1 117 ? -0.721 9.933 11.916 1.00 90.94 117 PRO A N 1
ATOM 845 C CA . PRO A 1 117 ? 0.699 9.657 12.166 1.00 90.94 117 PRO A CA 1
ATOM 846 C C . PRO A 1 117 ? 1.066 8.174 12.000 1.00 90.94 117 PRO A C 1
ATOM 848 O O . PRO A 1 117 ? 2.239 7.840 11.860 1.00 90.94 117 PRO A O 1
ATOM 851 N N . TYR A 1 118 ? 0.075 7.280 11.999 1.00 91.69 118 TYR A N 1
ATOM 852 C CA . TYR A 1 118 ? 0.243 5.841 11.798 1.00 91.69 118 TYR A CA 1
ATOM 853 C C . TYR A 1 118 ? 0.419 5.432 10.325 1.00 91.69 118 TYR A C 1
ATOM 855 O O . TYR A 1 118 ? 0.842 4.307 10.071 1.00 91.69 118 TYR A O 1
ATOM 863 N N . VAL A 1 119 ? 0.129 6.309 9.355 1.00 91.44 119 VAL A N 1
ATOM 864 C CA . VAL A 1 119 ? 0.339 6.033 7.921 1.00 91.44 119 VAL A CA 1
ATOM 865 C C . VAL A 1 119 ? 1.793 6.352 7.569 1.00 91.44 119 VAL A C 1
ATOM 867 O O . VAL A 1 119 ? 2.112 7.438 7.099 1.00 91.44 119 VAL A O 1
ATOM 870 N N . GLN A 1 120 ? 2.689 5.412 7.874 1.00 85.81 120 GLN A N 1
ATOM 871 C CA . GLN A 1 120 ? 4.133 5.503 7.584 1.00 85.81 120 GLN A CA 1
ATOM 872 C C . GLN A 1 120 ? 4.543 4.659 6.363 1.00 85.81 120 GLN A C 1
ATOM 874 O O . GLN A 1 120 ? 5.658 4.780 5.861 1.00 85.81 120 GLN A O 1
ATOM 879 N N . THR A 1 121 ? 3.640 3.801 5.896 1.00 85.38 121 THR A N 1
ATOM 880 C CA . THR A 1 121 ? 3.714 2.993 4.673 1.00 85.38 121 THR A CA 1
ATOM 881 C C . THR A 1 121 ? 2.369 3.112 3.946 1.00 85.38 121 THR A C 1
ATOM 883 O O . THR A 1 121 ? 1.413 3.643 4.526 1.00 85.38 121 THR A O 1
ATOM 886 N N . PRO A 1 122 ? 2.245 2.644 2.691 1.00 89.19 122 PRO A N 1
ATOM 887 C CA . PRO A 1 122 ? 0.956 2.619 2.013 1.00 89.19 122 PRO A CA 1
ATOM 888 C C . PRO A 1 122 ? -0.062 1.818 2.824 1.00 89.19 122 PRO A C 1
ATOM 890 O O . PRO A 1 122 ? 0.192 0.673 3.183 1.00 89.19 122 PRO A O 1
ATOM 893 N N . HIS A 1 123 ? -1.216 2.390 3.125 1.00 93.31 123 HIS A N 1
ATOM 894 C CA . HIS A 1 123 ? -2.351 1.653 3.684 1.00 93.31 123 HIS A CA 1
ATOM 895 C C . HIS A 1 123 ? -3.494 1.711 2.679 1.00 93.31 123 HIS A C 1
ATOM 897 O O . HIS A 1 123 ? -3.549 2.630 1.868 1.00 93.31 123 HIS A O 1
ATOM 903 N N . PHE A 1 124 ? -4.440 0.785 2.728 1.00 93.00 124 PHE A N 1
ATOM 904 C CA . PHE A 1 124 ? -5.616 0.868 1.870 1.00 93.00 124 PHE A CA 1
ATOM 905 C C . PHE A 1 124 ? -6.868 0.374 2.580 1.00 93.00 124 PHE A C 1
ATOM 907 O O . PHE A 1 124 ? -6.813 -0.514 3.422 1.00 93.00 124 PHE A O 1
ATOM 914 N N . ALA A 1 125 ? -8.003 0.966 2.230 1.00 92.12 125 ALA A N 1
ATOM 915 C CA . ALA A 1 125 ? -9.318 0.499 2.625 1.00 92.12 125 ALA A CA 1
ATOM 916 C C . ALA A 1 125 ? -10.039 -0.053 1.398 1.00 92.12 125 ALA A C 1
ATOM 918 O O . ALA A 1 125 ? -10.036 0.574 0.335 1.00 92.12 125 ALA A O 1
ATOM 919 N N . THR A 1 126 ? -10.662 -1.212 1.553 1.00 88.38 126 THR A N 1
ATOM 920 C CA . THR A 1 126 ? -11.480 -1.844 0.513 1.00 88.38 126 THR A CA 1
ATOM 921 C C . THR A 1 126 ? -12.950 -1.798 0.907 1.00 88.38 126 THR A C 1
ATOM 923 O O . THR A 1 126 ? -13.255 -1.882 2.099 1.00 88.38 126 THR A O 1
ATOM 926 N N . PRO A 1 127 ? -13.870 -1.639 -0.058 1.00 84.56 127 PRO A N 1
ATOM 927 C CA . PRO A 1 127 ? -15.293 -1.762 0.222 1.00 84.56 127 PRO A CA 1
ATOM 928 C C . PRO A 1 127 ? -15.640 -3.202 0.619 1.00 84.56 127 PRO A C 1
ATOM 930 O O . PRO A 1 127 ? -14.909 -4.136 0.296 1.00 84.56 127 PRO A O 1
ATOM 933 N N . SER A 1 128 ? -16.784 -3.371 1.284 1.00 78.94 128 SER A N 1
ATOM 934 C CA . SER A 1 128 ? -17.344 -4.685 1.614 1.00 78.94 128 SER A CA 1
ATOM 935 C C . SER A 1 128 ? -17.412 -5.585 0.377 1.00 78.94 128 SER A C 1
ATOM 937 O O . SER A 1 128 ? -17.976 -5.201 -0.651 1.00 78.94 128 SER A O 1
ATOM 939 N N . ALA A 1 129 ? -16.911 -6.814 0.500 1.00 69.38 129 ALA A N 1
ATOM 940 C CA . ALA A 1 129 ? -17.072 -7.862 -0.503 1.00 69.38 129 ALA A CA 1
ATOM 941 C C . ALA A 1 129 ? -18.488 -8.481 -0.507 1.00 69.38 129 ALA A C 1
ATOM 943 O O . ALA A 1 129 ? -18.720 -9.491 -1.170 1.00 69.38 129 ALA A O 1
ATOM 944 N N . GLY A 1 130 ? -19.440 -7.918 0.250 1.00 63.78 130 GLY A N 1
ATOM 945 C CA . GLY A 1 130 ? -20.837 -8.358 0.298 1.00 63.78 130 GLY A CA 1
ATOM 946 C C . GLY A 1 130 ? -21.072 -9.676 1.042 1.00 63.78 130 GLY A C 1
ATOM 947 O O . GLY A 1 130 ? -22.180 -10.210 1.001 1.00 63.78 130 GLY A O 1
ATOM 948 N N . SER A 1 131 ? -20.058 -10.219 1.725 1.00 59.75 131 SER A N 1
ATOM 949 C CA . SER A 1 131 ? -20.226 -11.410 2.562 1.00 59.75 131 SER A CA 1
ATOM 950 C C . SER A 1 131 ? -20.735 -11.030 3.962 1.00 59.75 131 SER A C 1
ATOM 952 O O . SER A 1 131 ? -20.356 -9.975 4.469 1.00 59.75 131 SER A O 1
ATOM 954 N N . PRO A 1 132 ? -21.516 -11.887 4.650 1.00 57.41 132 PRO A N 1
ATOM 955 C CA . PRO A 1 132 ? -21.934 -11.633 6.035 1.00 57.41 132 PRO A CA 1
ATOM 956 C C . PRO A 1 132 ? -20.763 -11.435 7.010 1.00 57.41 132 PRO A C 1
ATOM 958 O O . PRO A 1 132 ? -20.920 -10.790 8.038 1.00 57.41 132 PRO A O 1
ATOM 961 N N . ALA A 1 133 ? -19.589 -11.984 6.680 1.00 56.09 133 ALA A N 1
ATOM 962 C CA . ALA A 1 133 ? -18.357 -11.837 7.448 1.00 56.09 133 ALA A CA 1
ATOM 963 C C . ALA A 1 133 ? -17.550 -10.574 7.079 1.00 56.09 133 ALA A C 1
ATOM 965 O O . ALA A 1 133 ? -16.452 -10.389 7.593 1.00 56.09 133 ALA A O 1
ATOM 966 N N . ASP A 1 134 ? -18.035 -9.751 6.149 1.00 61.19 134 ASP A N 1
ATOM 967 C CA . ASP A 1 134 ? -17.379 -8.544 5.639 1.00 61.19 134 ASP A CA 1
ATOM 968 C C . ASP A 1 134 ? -18.442 -7.470 5.371 1.00 61.19 134 ASP A C 1
ATOM 970 O O . ASP A 1 134 ? -18.687 -7.072 4.236 1.00 61.19 134 ASP A O 1
ATOM 974 N N . SER A 1 135 ? -19.164 -7.053 6.413 1.00 55.78 135 SER A N 1
ATOM 975 C CA . SER A 1 135 ? -20.254 -6.076 6.286 1.00 55.78 135 SER A CA 1
ATOM 976 C C . SER A 1 135 ? -19.774 -4.622 6.196 1.00 55.78 135 SER A C 1
ATOM 978 O O . SER A 1 135 ? -20.572 -3.747 5.869 1.00 55.78 135 SER A O 1
ATOM 980 N N . GLY A 1 136 ? -18.498 -4.351 6.500 1.00 68.94 136 GLY A N 1
ATOM 981 C CA . GLY A 1 136 ? -17.934 -2.999 6.611 1.00 68.94 136 GLY A CA 1
ATOM 982 C C . GLY A 1 136 ? -16.821 -2.664 5.615 1.00 68.94 136 GLY A C 1
ATOM 983 O O . GLY A 1 136 ? -16.393 -1.512 5.572 1.00 68.94 136 GLY A O 1
ATOM 984 N N . GLY A 1 137 ? -16.368 -3.627 4.805 1.00 81.69 137 GLY A N 1
ATOM 985 C CA . GLY A 1 137 ? -15.090 -3.500 4.114 1.00 81.69 137 GLY A CA 1
ATOM 986 C C . GLY A 1 137 ? -13.935 -3.771 5.066 1.00 81.69 137 GLY A C 1
ATOM 987 O O . GLY A 1 137 ? -14.132 -4.202 6.203 1.00 81.69 137 GLY A O 1
ATOM 988 N N . CYS A 1 138 ? -12.710 -3.541 4.606 1.00 86.12 138 CYS A N 1
ATOM 989 C CA . CYS A 1 138 ? -11.533 -3.841 5.414 1.00 86.12 138 CYS A CA 1
ATOM 990 C C . CYS A 1 138 ? -10.469 -2.761 5.307 1.00 86.12 138 CYS A C 1
ATOM 992 O O . CYS A 1 138 ? -10.245 -2.213 4.223 1.00 86.12 138 CYS A O 1
ATOM 994 N N . TYR A 1 139 ? -9.781 -2.512 6.423 1.00 91.56 139 TYR A N 1
ATOM 995 C CA . TYR A 1 139 ? -8.600 -1.658 6.470 1.00 91.56 139 TYR A CA 1
ATOM 996 C C . TYR A 1 139 ? -7.339 -2.520 6.466 1.00 91.56 139 TYR A C 1
ATOM 998 O O . TYR A 1 139 ? -7.235 -3.496 7.213 1.00 91.56 139 TYR A O 1
ATOM 1006 N N . CYS A 1 140 ? -6.382 -2.144 5.625 1.00 92.31 140 CYS A N 1
ATOM 1007 C CA . CYS A 1 140 ? -5.166 -2.894 5.379 1.00 92.31 140 CYS A CA 1
ATOM 1008 C C . CYS A 1 140 ? -3.935 -2.011 5.555 1.00 92.31 140 CYS A C 1
ATOM 1010 O O . CYS A 1 140 ? -3.819 -0.947 4.945 1.00 92.31 140 CYS A O 1
ATOM 1012 N N . THR A 1 141 ? -2.976 -2.487 6.341 1.00 92.12 141 THR A N 1
ATOM 1013 C CA . THR A 1 141 ? -1.660 -1.855 6.503 1.00 92.12 141 THR A CA 1
ATOM 1014 C C . THR A 1 141 ? -0.609 -2.660 5.765 1.00 92.12 141 THR A C 1
ATOM 1016 O O . THR A 1 141 ? -0.683 -3.885 5.780 1.00 92.12 141 THR A O 1
ATOM 1019 N N . THR A 1 142 ? 0.370 -2.009 5.133 1.00 89.31 142 THR A N 1
ATOM 1020 C CA . THR A 1 142 ? 1.418 -2.715 4.379 1.00 89.31 142 THR A CA 1
ATOM 1021 C C . THR A 1 142 ? 2.772 -2.665 5.066 1.00 89.31 142 THR A C 1
ATOM 1023 O O . THR A 1 142 ? 3.085 -1.743 5.824 1.00 89.31 142 THR A O 1
ATOM 1026 N N . GLY A 1 143 ? 3.591 -3.670 4.784 1.00 83.88 143 GLY A N 1
ATOM 1027 C CA . GLY A 1 143 ? 5.012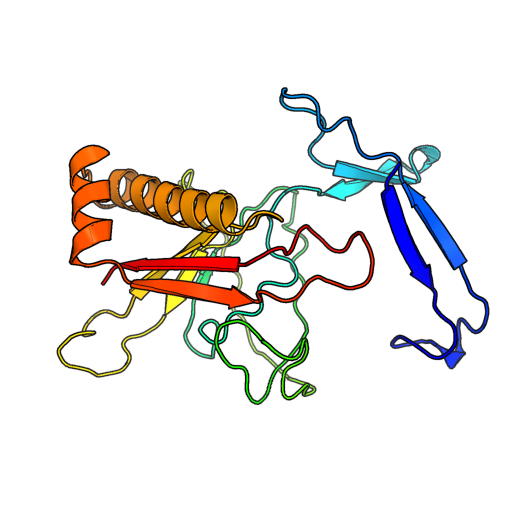 -3.669 5.082 1.00 83.88 143 GLY A CA 1
ATOM 1028 C C . GLY A 1 143 ? 5.800 -4.092 3.854 1.00 83.88 143 GLY A C 1
ATOM 1029 O O . GLY A 1 143 ? 5.340 -4.936 3.088 1.00 83.88 143 GLY A O 1
ATOM 1030 N N . VAL A 1 144 ? 6.972 -3.480 3.675 1.00 78.50 144 VAL A N 1
ATOM 1031 C CA . VAL A 1 144 ? 7.824 -3.699 2.507 1.00 78.50 144 VAL A CA 1
ATOM 1032 C C . VAL A 1 144 ? 9.274 -3.818 2.951 1.00 78.50 144 VAL A C 1
ATOM 1034 O O . VAL A 1 144 ? 9.831 -2.897 3.558 1.00 78.50 144 VAL A O 1
ATOM 1037 N N . ASP A 1 145 ? 9.881 -4.966 2.672 1.00 77.75 145 ASP A N 1
AT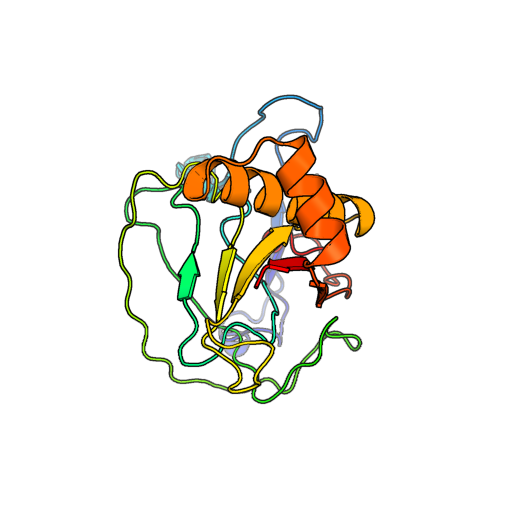OM 1038 C CA . ASP A 1 145 ? 11.255 -5.274 3.054 1.00 77.75 145 ASP A CA 1
ATOM 1039 C C . ASP A 1 145 ? 11.801 -6.426 2.183 1.00 77.75 145 ASP A C 1
ATOM 1041 O O . ASP A 1 145 ? 11.057 -7.354 1.872 1.00 77.75 145 ASP A O 1
ATOM 1045 N N . PRO A 1 146 ? 13.089 -6.413 1.782 1.00 68.62 146 PRO A N 1
ATOM 1046 C CA . PRO A 1 146 ? 13.733 -7.548 1.126 1.00 68.62 146 PRO A CA 1
ATOM 1047 C C . PRO A 1 146 ? 13.604 -8.869 1.891 1.00 68.62 146 PRO A C 1
ATOM 1049 O O . PRO A 1 146 ? 13.641 -9.926 1.266 1.00 68.62 146 PRO A O 1
ATOM 1052 N N . ASP A 1 147 ? 13.473 -8.820 3.220 1.00 74.88 147 ASP A N 1
ATOM 1053 C CA . ASP A 1 147 ? 13.118 -9.985 4.024 1.00 74.88 147 ASP A CA 1
ATOM 1054 C C . ASP A 1 147 ? 11.605 -10.013 4.289 1.00 74.88 147 ASP A C 1
ATOM 1056 O O . ASP A 1 147 ? 11.050 -9.170 4.998 1.00 74.88 147 ASP A O 1
ATOM 1060 N N . ILE A 1 148 ? 10.931 -11.042 3.773 1.00 76.31 148 ILE A N 1
ATOM 1061 C CA . ILE A 1 148 ? 9.483 -11.220 3.924 1.00 76.31 148 ILE A CA 1
ATOM 1062 C C . ILE A 1 148 ? 9.023 -11.293 5.390 1.00 76.31 148 ILE A C 1
ATOM 1064 O O . ILE A 1 148 ? 7.920 -10.857 5.734 1.00 76.31 148 ILE A O 1
ATOM 1068 N N . ARG A 1 149 ? 9.852 -11.812 6.301 1.00 76.69 149 ARG A N 1
ATOM 1069 C CA . ARG A 1 149 ? 9.544 -11.826 7.735 1.00 76.69 149 ARG A CA 1
ATOM 1070 C C . ARG A 1 149 ? 9.547 -10.409 8.295 1.00 76.69 149 ARG A C 1
ATOM 1072 O O . ARG A 1 149 ? 8.704 -10.088 9.131 1.00 76.69 149 ARG A O 1
ATOM 1079 N N . GLU A 1 150 ? 10.458 -9.551 7.855 1.00 81.12 150 GLU A N 1
ATOM 1080 C CA . GLU A 1 150 ? 10.463 -8.156 8.297 1.00 81.12 150 GLU A CA 1
ATOM 1081 C C . GLU A 1 150 ? 9.346 -7.341 7.643 1.00 81.12 150 GLU A C 1
ATOM 1083 O O . GLU A 1 150 ? 8.707 -6.545 8.336 1.00 81.12 150 GLU A O 1
ATOM 1088 N N . ALA A 1 151 ? 9.009 -7.613 6.381 1.00 79.62 151 ALA A N 1
ATOM 1089 C CA . ALA A 1 151 ? 7.856 -7.008 5.720 1.00 79.62 151 ALA A CA 1
ATOM 1090 C C . ALA A 1 151 ? 6.541 -7.359 6.440 1.00 79.62 151 ALA A C 1
ATOM 1092 O O . ALA A 1 151 ? 5.770 -6.476 6.817 1.00 79.62 151 ALA A O 1
ATOM 1093 N N . THR A 1 152 ? 6.319 -8.638 6.750 1.00 81.69 152 THR A N 1
ATOM 1094 C CA . THR A 1 152 ? 5.140 -9.084 7.517 1.00 81.69 152 THR A CA 1
ATOM 1095 C C . THR A 1 152 ? 5.102 -8.484 8.926 1.00 81.69 152 THR A C 1
ATOM 1097 O O . THR A 1 152 ? 4.050 -8.021 9.373 1.00 81.69 152 THR A O 1
ATOM 1100 N N . ARG A 1 153 ? 6.244 -8.395 9.626 1.00 86.81 153 ARG A N 1
ATOM 1101 C CA . ARG A 1 153 ? 6.332 -7.711 10.933 1.00 86.81 153 ARG A CA 1
ATOM 1102 C C . ARG A 1 153 ? 5.995 -6.227 10.819 1.00 86.81 153 ARG A C 1
ATOM 1104 O O . ARG A 1 153 ? 5.328 -5.699 11.708 1.00 86.81 153 ARG A O 1
ATOM 1111 N N . ALA A 1 154 ? 6.452 -5.548 9.769 1.00 83.88 154 ALA A N 1
ATOM 1112 C CA . ALA A 1 154 ? 6.131 -4.146 9.520 1.00 83.88 154 ALA A CA 1
ATOM 1113 C C . ALA A 1 154 ? 4.627 -3.947 9.272 1.00 83.88 154 ALA A C 1
ATOM 1115 O O . ALA A 1 154 ? 4.033 -3.080 9.910 1.00 83.88 154 ALA A O 1
ATOM 1116 N N . ALA A 1 155 ? 4.000 -4.807 8.463 1.00 86.81 155 ALA A N 1
ATOM 1117 C CA . ALA A 1 155 ? 2.559 -4.772 8.213 1.00 86.81 155 ALA A CA 1
ATOM 1118 C C . ALA A 1 155 ? 1.747 -4.894 9.515 1.00 86.81 155 ALA A C 1
ATOM 1120 O O . ALA A 1 155 ? 0.891 -4.054 9.796 1.00 86.81 155 ALA A O 1
ATOM 1121 N N . VAL A 1 156 ? 2.074 -5.881 10.360 1.00 89.19 156 VAL A N 1
ATOM 1122 C CA . VAL A 1 156 ? 1.416 -6.090 11.665 1.00 89.19 156 VAL A CA 1
ATOM 1123 C C . VAL A 1 156 ? 1.647 -4.906 12.608 1.00 89.19 156 VAL A C 1
ATOM 1125 O O . VAL A 1 156 ? 0.718 -4.456 13.278 1.00 89.19 156 VAL A O 1
ATOM 1128 N N . ARG A 1 157 ? 2.867 -4.354 12.660 1.00 93.38 157 ARG A N 1
ATOM 1129 C CA . ARG A 1 157 ? 3.163 -3.154 13.467 1.00 93.38 157 ARG A CA 1
ATOM 1130 C C . ARG A 1 157 ? 2.334 -1.951 13.016 1.00 93.38 157 ARG A C 1
ATOM 1132 O O . ARG A 1 157 ? 1.859 -1.215 13.879 1.00 93.38 157 ARG A O 1
ATOM 1139 N N . GLY A 1 158 ? 2.150 -1.779 11.706 1.00 90.75 158 GLY A N 1
ATOM 1140 C CA . GLY A 1 158 ? 1.272 -0.760 11.134 1.00 90.75 158 GLY A CA 1
ATOM 1141 C C . GLY A 1 158 ? -0.170 -0.928 11.609 1.00 90.75 158 GLY A C 1
ATOM 1142 O O . GLY A 1 158 ? -0.770 0.037 12.076 1.00 90.75 158 GLY A O 1
ATOM 1143 N N . MET A 1 159 ? -0.695 -2.159 11.593 1.00 92.94 159 MET A N 1
ATOM 1144 C CA . MET A 1 159 ? -2.060 -2.438 12.054 1.00 92.94 159 MET A CA 1
ATOM 1145 C C . MET A 1 159 ? -2.229 -2.155 13.549 1.00 92.94 159 MET A C 1
ATOM 1147 O O . MET A 1 159 ? -3.194 -1.517 13.956 1.00 92.94 159 MET A O 1
ATOM 1151 N N . ILE A 1 160 ? -1.259 -2.552 14.377 1.00 93.44 160 ILE A N 1
ATOM 1152 C CA . ILE A 1 160 ? -1.266 -2.234 15.813 1.00 93.44 160 ILE A CA 1
ATOM 1153 C C . ILE A 1 160 ? -1.284 -0.716 16.038 1.00 93.44 160 ILE A C 1
ATOM 1155 O O . ILE A 1 160 ? -2.005 -0.233 16.910 1.00 93.44 160 ILE A O 1
ATOM 1159 N N . ALA A 1 161 ? -0.490 0.038 15.271 1.00 95.19 161 ALA A N 1
ATOM 1160 C CA . ALA A 1 161 ? -0.448 1.494 15.374 1.00 95.19 161 ALA A CA 1
ATOM 1161 C C . ALA A 1 161 ? -1.776 2.137 14.950 1.00 95.19 161 ALA A C 1
ATOM 1163 O O . ALA A 1 161 ? -2.261 3.024 15.649 1.00 95.19 161 ALA A O 1
ATOM 1164 N N . TYR A 1 162 ? -2.374 1.658 13.855 1.00 95.62 162 TYR A N 1
ATOM 1165 C CA . TYR A 1 162 ? -3.702 2.069 13.405 1.00 95.62 162 TYR A CA 1
ATOM 1166 C C . TYR A 1 162 ? -4.753 1.816 14.491 1.00 95.62 162 TYR A C 1
ATOM 1168 O O . TYR A 1 162 ? -5.364 2.764 14.972 1.00 95.62 162 TYR A O 1
ATOM 1176 N N . LEU A 1 163 ? -4.883 0.570 14.957 1.00 93.75 163 LEU A N 1
ATOM 1177 C CA . LEU A 1 163 ? -5.870 0.172 15.963 1.00 93.75 163 LEU A CA 1
ATOM 1178 C C . LEU A 1 163 ? -5.728 0.951 17.276 1.00 93.75 163 LEU A C 1
ATOM 1180 O O . LEU A 1 163 ? -6.725 1.343 17.883 1.00 93.75 163 LEU A O 1
ATOM 1184 N N . GLY A 1 164 ? -4.493 1.207 17.710 1.00 95.56 164 GLY A N 1
ATOM 1185 C CA . GLY A 1 164 ? -4.243 2.048 18.877 1.00 95.56 164 GLY A CA 1
ATOM 1186 C C . GLY A 1 164 ? -4.683 3.498 18.663 1.00 95.56 164 GLY A C 1
ATOM 1187 O O . GLY A 1 164 ? -5.296 4.087 19.549 1.00 95.56 164 GLY A O 1
ATOM 1188 N N . ALA A 1 165 ? -4.411 4.067 17.487 1.00 95.50 165 ALA A N 1
ATOM 1189 C CA . ALA A 1 165 ? -4.724 5.460 17.180 1.00 95.50 165 ALA A CA 1
ATOM 1190 C C . ALA A 1 165 ? -6.216 5.713 16.904 1.00 95.50 165 ALA A C 1
ATOM 1192 O O . ALA A 1 165 ? -6.723 6.767 17.279 1.00 95.50 165 ALA A O 1
ATOM 1193 N N . THR A 1 166 ? -6.921 4.780 16.258 1.00 94.00 166 THR A N 1
ATOM 1194 C CA . THR A 1 166 ? -8.313 4.981 15.813 1.00 94.00 166 THR A CA 1
ATOM 1195 C C . THR A 1 166 ? -9.351 4.319 16.713 1.00 94.00 166 THR A C 1
ATOM 1197 O O . THR A 1 166 ? -10.489 4.781 16.755 1.00 94.00 166 THR A O 1
ATOM 1200 N N . HIS A 1 167 ? -8.975 3.275 17.457 1.00 92.62 167 HIS A N 1
ATOM 1201 C CA . HIS A 1 167 ? -9.885 2.528 18.335 1.00 92.62 167 HIS A CA 1
ATOM 1202 C C . HIS A 1 167 ? -9.451 2.528 19.807 1.00 92.62 167 HIS A C 1
ATOM 1204 O O . HIS A 1 167 ? -10.116 1.915 20.639 1.00 92.62 167 HIS A O 1
ATOM 1210 N N . GLY A 1 168 ? -8.349 3.206 20.151 1.00 96.00 168 GLY A N 1
ATOM 1211 C CA . GLY A 1 168 ? -7.881 3.336 21.535 1.00 96.00 168 GLY A CA 1
ATOM 1212 C C . GLY A 1 168 ? -7.404 2.024 22.164 1.00 96.00 168 GLY A C 1
ATOM 1213 O O . GLY A 1 168 ? -7.305 1.936 23.387 1.00 96.00 168 GLY A O 1
ATOM 1214 N N . LEU A 1 169 ? -7.126 0.996 21.353 1.00 94.00 169 LEU A N 1
ATOM 1215 C CA . LEU A 1 169 ? -6.670 -0.296 21.858 1.00 94.00 169 LEU A CA 1
ATOM 1216 C C . LEU A 1 169 ? -5.250 -0.203 22.421 1.00 94.00 169 LEU A C 1
ATOM 1218 O O . LEU A 1 169 ? -4.375 0.476 21.876 1.00 94.00 169 LEU A O 1
ATOM 1222 N N . SER A 1 170 ? -4.991 -0.958 23.491 1.00 95.88 170 SER A N 1
ATOM 1223 C CA . SER A 1 170 ? -3.619 -1.171 23.939 1.00 95.88 170 SER A CA 1
ATOM 1224 C C . SER A 1 170 ? -2.830 -1.915 22.855 1.00 95.88 170 SER A C 1
ATOM 1226 O O . SER A 1 170 ? -3.385 -2.678 22.062 1.00 95.88 170 SER A O 1
ATOM 1228 N N . ARG A 1 171 ? -1.503 -1.740 22.829 1.00 94.00 171 ARG A N 1
ATOM 1229 C CA . ARG A 1 171 ? -0.645 -2.453 21.864 1.00 94.00 171 ARG A CA 1
ATOM 1230 C C . ARG A 1 171 ? -0.818 -3.972 21.942 1.00 94.00 171 ARG A C 1
ATOM 1232 O O . ARG A 1 171 ? -0.747 -4.639 20.914 1.00 94.00 171 ARG A O 1
ATOM 1239 N N . THR A 1 172 ? -1.016 -4.503 23.147 1.00 93.12 172 THR A N 1
ATOM 1240 C CA . THR A 1 172 ? -1.191 -5.940 23.385 1.00 93.12 172 THR A CA 1
ATOM 1241 C C . THR A 1 172 ? -2.541 -6.419 22.866 1.00 93.12 172 THR A C 1
ATOM 1243 O O . THR A 1 172 ? -2.576 -7.404 22.135 1.00 93.12 172 THR A O 1
ATOM 1246 N N . ASP A 1 173 ? -3.628 -5.702 23.162 1.00 91.06 173 ASP A N 1
ATOM 1247 C CA . ASP A 1 173 ? -4.968 -6.075 22.690 1.00 91.06 173 ASP A CA 1
ATOM 1248 C C . ASP A 1 173 ? -5.064 -5.983 21.170 1.00 91.06 173 ASP A C 1
ATOM 1250 O O . ASP A 1 173 ? -5.554 -6.908 20.530 1.00 91.06 173 ASP A O 1
ATOM 1254 N N . ALA A 1 174 ? -4.513 -4.922 20.576 1.00 89.25 174 ALA A N 1
ATOM 1255 C CA . ALA A 1 174 ? -4.435 -4.780 19.127 1.00 89.25 174 ALA A CA 1
ATOM 1256 C C . ALA A 1 174 ? -3.645 -5.932 18.483 1.00 89.25 174 ALA A C 1
ATOM 1258 O O . ALA A 1 174 ? -4.052 -6.456 17.447 1.00 89.25 174 ALA A O 1
ATOM 1259 N N . TYR A 1 175 ? -2.538 -6.365 19.097 1.00 91.12 175 TYR A N 1
ATOM 1260 C CA . TYR A 1 175 ? -1.751 -7.490 18.591 1.00 91.12 175 TYR A CA 1
ATOM 1261 C C . TYR A 1 175 ? -2.499 -8.825 18.698 1.00 91.12 175 TYR A C 1
ATOM 1263 O O . TYR A 1 175 ? -2.509 -9.596 17.739 1.00 91.12 175 TYR A O 1
ATOM 1271 N N . MET A 1 176 ? -3.167 -9.086 19.828 1.00 88.06 176 MET A N 1
ATOM 1272 C CA . MET A 1 176 ? -4.010 -10.275 19.988 1.00 88.06 176 MET A CA 1
ATOM 1273 C C . MET A 1 176 ? -5.176 -10.265 18.996 1.00 88.06 176 MET A C 1
ATOM 1275 O O . MET A 1 176 ? -5.445 -11.292 18.377 1.00 88.06 176 MET A O 1
ATOM 1279 N N . LEU A 1 177 ? -5.808 -9.107 18.776 1.00 81.81 177 LEU A N 1
ATOM 1280 C CA . LEU A 1 177 ? -6.880 -8.940 17.795 1.00 81.81 177 LEU A CA 1
ATOM 1281 C C . LEU A 1 177 ? -6.395 -9.256 16.377 1.00 81.81 177 LEU A C 1
ATOM 1283 O O . LEU A 1 177 ? -7.040 -10.032 15.674 1.00 81.81 177 LEU A O 1
ATOM 1287 N N . CYS A 1 178 ? -5.223 -8.746 15.984 1.00 82.56 178 CYS A N 1
ATOM 1288 C CA . CYS A 1 178 ? -4.605 -9.093 14.701 1.00 82.56 178 CYS A CA 1
ATOM 1289 C C . CYS A 1 178 ? -4.421 -10.611 14.538 1.00 82.56 178 CYS A C 1
ATOM 1291 O O . CYS A 1 178 ? -4.544 -11.117 13.431 1.00 82.56 178 CYS A O 1
ATOM 1293 N N . SER A 1 179 ? -4.144 -11.344 15.621 1.00 78.62 179 SER A N 1
ATOM 1294 C CA . SER A 1 179 ? -3.942 -12.796 15.566 1.00 78.62 179 SER A CA 1
ATOM 1295 C C . SER A 1 179 ? -5.228 -13.601 15.372 1.00 78.62 179 SER A C 1
ATOM 1297 O O . SER A 1 179 ? -5.143 -14.735 14.905 1.00 78.62 179 SER A O 1
ATOM 1299 N N . VAL A 1 180 ? -6.386 -13.079 15.786 1.00 84.25 180 VAL A N 1
ATOM 1300 C CA . VAL A 1 180 ? -7.656 -13.833 15.776 1.00 84.25 180 VAL A CA 1
ATOM 1301 C C . VAL A 1 180 ? -8.647 -13.336 14.729 1.00 84.25 180 VAL A C 1
ATOM 1303 O O . VAL A 1 180 ? -9.529 -14.090 14.331 1.00 84.25 180 VAL A O 1
ATOM 1306 N N . ALA A 1 181 ? -8.508 -12.085 14.290 1.00 82.06 181 ALA A N 1
ATOM 1307 C CA . ALA A 1 181 ? -9.411 -11.433 13.344 1.00 82.06 181 ALA A CA 1
ATOM 1308 C C . ALA A 1 181 ? -8.686 -10.814 12.136 1.00 82.06 181 ALA A C 1
ATOM 1310 O O . ALA A 1 181 ? -9.343 -10.307 11.231 1.00 82.06 181 ALA A O 1
ATOM 1311 N N . GLY A 1 182 ? -7.348 -10.828 12.125 1.00 78.69 182 GLY A N 1
ATOM 1312 C CA . GLY A 1 182 ? -6.550 -10.302 11.025 1.00 78.69 182 GLY A CA 1
ATOM 1313 C C . GLY A 1 182 ? -6.198 -11.370 9.991 1.00 78.69 182 GLY A C 1
ATOM 1314 O O . GLY A 1 182 ? -5.730 -12.449 10.349 1.00 78.69 182 GLY A O 1
ATOM 1315 N N . ASP A 1 183 ? -6.338 -11.043 8.707 1.00 83.06 183 ASP A N 1
ATOM 1316 C CA . ASP A 1 183 ? -5.810 -11.861 7.608 1.00 83.06 183 ASP A CA 1
ATOM 1317 C C . ASP A 1 183 ? -4.456 -11.293 7.146 1.00 83.06 183 ASP A C 1
ATOM 1319 O O . ASP A 1 183 ? -4.391 -10.163 6.662 1.00 83.06 183 ASP A O 1
ATOM 1323 N N . LEU A 1 184 ? -3.367 -12.063 7.264 1.00 80.81 184 LEU A N 1
ATOM 1324 C CA . LEU A 1 184 ? -2.065 -11.693 6.693 1.00 80.81 184 LEU A CA 1
ATOM 1325 C C . LEU A 1 184 ? -1.973 -12.184 5.238 1.00 80.81 184 LEU A C 1
ATOM 1327 O O . LEU A 1 184 ? -2.034 -13.385 4.978 1.00 80.81 184 LEU A O 1
ATOM 1331 N N . ARG A 1 185 ? -1.812 -11.255 4.294 1.00 82.50 185 ARG A N 1
ATOM 1332 C CA . ARG A 1 185 ? -1.769 -11.494 2.840 1.00 82.50 185 ARG A CA 1
ATOM 1333 C C . ARG A 1 185 ? -0.435 -11.061 2.254 1.00 82.50 185 ARG A C 1
ATOM 1335 O O . ARG A 1 185 ? 0.194 -10.166 2.806 1.00 82.50 185 ARG A O 1
ATOM 1342 N N . MET A 1 186 ? -0.037 -11.662 1.135 1.00 78.44 186 MET A N 1
ATOM 1343 C CA . MET A 1 186 ? 1.152 -11.277 0.365 1.00 78.44 186 MET A CA 1
ATOM 1344 C C . MET A 1 186 ? 0.724 -10.545 -0.910 1.00 78.44 186 MET A C 1
ATOM 1346 O O . MET A 1 186 ? -0.236 -10.957 -1.552 1.00 78.44 186 MET A O 1
ATOM 1350 N N . HIS A 1 187 ? 1.413 -9.463 -1.261 1.00 78.06 187 HIS A N 1
ATOM 1351 C CA . HIS A 1 187 ? 1.130 -8.635 -2.440 1.00 78.06 187 HIS A CA 1
ATOM 1352 C C . HIS A 1 187 ? 1.923 -9.145 -3.637 1.00 78.06 187 HIS A C 1
ATOM 1354 O O . HIS A 1 187 ? 1.348 -9.746 -4.537 1.00 78.06 187 HIS A O 1
ATOM 1360 N N . GLU A 1 188 ? 3.245 -9.058 -3.538 1.00 67.69 188 GLU A N 1
ATOM 1361 C CA . GLU A 1 188 ? 4.230 -9.640 -4.449 1.00 67.69 188 GLU A CA 1
ATOM 1362 C C . GLU A 1 188 ? 5.319 -10.352 -3.631 1.00 67.69 188 GLU A C 1
ATOM 1364 O O . GLU A 1 188 ? 5.609 -9.965 -2.497 1.00 67.69 188 GLU A O 1
ATOM 1369 N N . VAL A 1 189 ? 5.924 -11.411 -4.177 1.00 65.56 189 VAL A N 1
ATOM 1370 C CA . VAL A 1 189 ? 7.091 -12.101 -3.578 1.00 65.56 189 VAL A CA 1
ATOM 1371 C C . VAL A 1 189 ? 8.253 -12.252 -4.555 1.00 65.56 189 VAL A C 1
ATOM 1373 O O . VAL A 1 189 ? 9.236 -12.943 -4.271 1.00 65.56 189 VAL A O 1
ATOM 1376 N N . VAL A 1 190 ? 8.144 -11.626 -5.718 1.00 49.50 190 VAL A N 1
ATOM 1377 C CA . VAL A 1 190 ? 9.127 -11.746 -6.781 1.00 49.50 190 VAL A CA 1
ATOM 1378 C C . VAL A 1 190 ? 10.288 -10.781 -6.548 1.00 49.50 190 VAL A C 1
ATOM 1380 O O . VAL A 1 190 ? 10.086 -9.606 -6.249 1.00 49.50 190 VAL A O 1
ATOM 1383 N N . PRO A 1 191 ? 11.546 -11.243 -6.656 1.00 44.62 191 PRO A N 1
ATOM 1384 C CA . PRO A 1 191 ? 12.674 -10.334 -6.651 1.00 44.62 191 PRO A CA 1
ATOM 1385 C C . PRO A 1 191 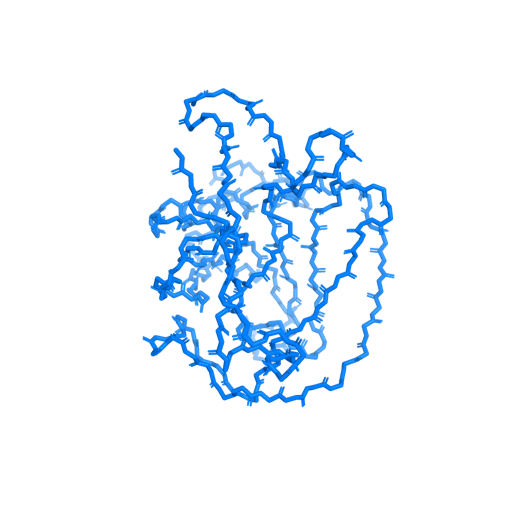? 12.598 -9.472 -7.909 1.00 44.62 191 PRO A C 1
ATOM 1387 O O . PRO A 1 191 ? 12.682 -9.996 -9.026 1.00 44.62 191 PRO A O 1
ATOM 1390 N N . SER A 1 192 ? 12.522 -8.153 -7.745 1.00 41.97 192 SER A N 1
ATOM 1391 C CA . SER A 1 192 ? 12.785 -7.233 -8.847 1.00 41.97 192 SER A CA 1
ATOM 1392 C C . SER A 1 192 ? 14.194 -7.521 -9.388 1.00 41.97 192 SER A C 1
ATOM 1394 O O . SER A 1 192 ? 15.218 -7.277 -8.738 1.00 41.97 192 SER A O 1
ATOM 1396 N N . HIS A 1 193 ? 14.273 -8.122 -10.577 1.00 26.83 193 HIS A N 1
ATOM 1397 C CA . HIS A 1 193 ? 15.537 -8.414 -11.248 1.00 26.83 193 HIS A CA 1
ATOM 1398 C C . HIS A 1 193 ? 16.157 -7.101 -11.738 1.00 26.83 193 HIS A C 1
ATOM 1400 O O . HIS A 1 193 ? 16.056 -6.706 -12.896 1.00 26.83 193 HIS A O 1
ATOM 1406 N N . GLY A 1 194 ? 16.828 -6.397 -10.831 1.00 26.81 194 GLY A N 1
ATOM 1407 C CA . GLY A 1 194 ? 17.445 -5.112 -11.118 1.00 26.81 194 GLY A CA 1
ATOM 1408 C C . GLY A 1 194 ? 17.296 -4.170 -9.946 1.00 26.81 194 GLY A C 1
ATOM 1409 O O . GLY A 1 194 ? 16.244 -3.581 -9.749 1.00 26.81 194 GLY A O 1
ATOM 1410 N N . ARG A 1 195 ? 18.373 -4.026 -9.174 1.00 27.81 195 ARG A N 1
ATOM 1411 C CA . ARG A 1 195 ? 18.437 -3.130 -8.018 1.00 27.81 195 ARG A CA 1
ATOM 1412 C C . ARG A 1 195 ? 17.882 -1.739 -8.375 1.00 27.81 195 ARG A C 1
ATOM 1414 O O . ARG A 1 195 ? 18.397 -1.097 -9.285 1.00 27.81 195 ARG A O 1
ATOM 1421 N N . LEU A 1 196 ? 16.919 -1.312 -7.555 1.00 22.95 196 LEU A N 1
ATOM 1422 C CA . LEU A 1 196 ? 16.373 0.037 -7.376 1.00 22.95 196 LEU A CA 1
ATOM 1423 C C . LEU A 1 196 ? 15.319 0.533 -8.391 1.00 22.95 196 LEU A C 1
ATOM 1425 O O . LEU A 1 196 ? 15.572 1.416 -9.205 1.00 22.95 196 LEU A O 1
ATOM 1429 N N . PHE A 1 197 ? 14.082 0.077 -8.196 1.00 22.14 197 PHE A N 1
ATOM 1430 C CA . PHE A 1 197 ? 12.950 0.995 -8.014 1.00 22.14 197 PHE A CA 1
ATOM 1431 C C . PHE A 1 197 ? 12.580 0.997 -6.524 1.00 22.14 197 PHE A C 1
ATOM 1433 O O . PHE A 1 197 ? 13.061 0.131 -5.789 1.00 22.14 197 PHE A O 1
ATOM 1440 N N . ALA A 1 198 ? 11.863 2.024 -6.053 1.00 23.97 198 ALA A N 1
ATOM 1441 C CA . ALA A 1 198 ? 11.503 2.220 -4.646 1.00 23.97 198 ALA A CA 1
ATOM 1442 C C . ALA A 1 198 ? 11.179 0.879 -3.977 1.00 23.97 198 ALA A C 1
ATOM 1444 O O . ALA A 1 198 ? 10.332 0.149 -4.476 1.00 23.97 198 ALA A O 1
ATOM 1445 N N . ARG A 1 199 ? 11.959 0.550 -2.938 1.00 25.30 199 ARG A N 1
ATOM 1446 C CA . ARG A 1 199 ? 12.048 -0.749 -2.257 1.00 25.30 199 ARG A CA 1
ATOM 1447 C C . ARG A 1 199 ? 10.692 -1.462 -2.274 1.00 25.30 199 ARG A C 1
ATOM 1449 O O . ARG A 1 199 ? 9.860 -1.134 -1.445 1.00 25.30 199 ARG A O 1
ATOM 1456 N N . ALA A 1 200 ? 10.527 -2.395 -3.207 1.00 27.61 200 ALA A N 1
ATOM 1457 C CA . ALA A 1 200 ? 9.468 -3.388 -3.271 1.00 27.61 200 ALA A CA 1
ATOM 1458 C C . ALA A 1 200 ? 10.175 -4.733 -3.088 1.00 27.61 200 ALA A C 1
ATOM 1460 O O . ALA A 1 200 ? 11.035 -5.147 -3.872 1.00 27.61 200 ALA A O 1
ATOM 1461 N N . GLY A 1 201 ? 10.003 -5.264 -1.890 1.00 27.16 201 GLY A N 1
ATOM 1462 C CA . GLY A 1 201 ? 10.395 -6.602 -1.511 1.00 27.16 201 GLY A CA 1
ATOM 1463 C C . GLY A 1 201 ? 9.222 -7.146 -0.728 1.00 27.16 201 GLY A C 1
ATOM 1464 O O . GLY A 1 201 ? 8.751 -6.450 0.173 1.00 27.16 201 GLY A O 1
ATOM 1465 N N . GLY A 1 202 ? 8.744 -8.330 -1.110 1.00 29.23 202 GLY A N 1
ATOM 1466 C CA . GLY A 1 202 ? 7.792 -9.117 -0.335 1.00 29.23 202 GLY A CA 1
ATOM 1467 C C . GLY A 1 202 ? 6.693 -8.285 0.322 1.00 29.23 202 GLY A C 1
ATOM 1468 O O . GLY A 1 202 ? 6.719 -8.142 1.541 1.00 29.23 202 GLY A O 1
ATOM 1469 N N . GLY A 1 203 ? 5.771 -7.689 -0.433 1.00 38.94 203 GLY A N 1
ATOM 1470 C CA . GLY A 1 203 ? 4.701 -6.904 0.181 1.00 38.94 203 GLY A CA 1
ATOM 1471 C C . GLY A 1 203 ? 3.800 -7.807 1.026 1.00 38.94 203 GLY A C 1
ATOM 1472 O O . GLY A 1 203 ? 3.402 -8.881 0.577 1.00 38.94 203 GLY A O 1
ATOM 1473 N N . ALA A 1 204 ? 3.478 -7.408 2.255 1.00 35.62 204 ALA A N 1
ATOM 1474 C CA . ALA A 1 204 ? 2.471 -8.093 3.059 1.00 35.62 204 ALA A CA 1
ATOM 1475 C C . ALA A 1 204 ? 1.481 -7.099 3.658 1.00 35.62 204 ALA A C 1
ATOM 1477 O O . ALA A 1 204 ? 1.871 -5.986 4.016 1.00 35.62 204 ALA A O 1
ATOM 1478 N N . SER A 1 205 ? 0.218 -7.499 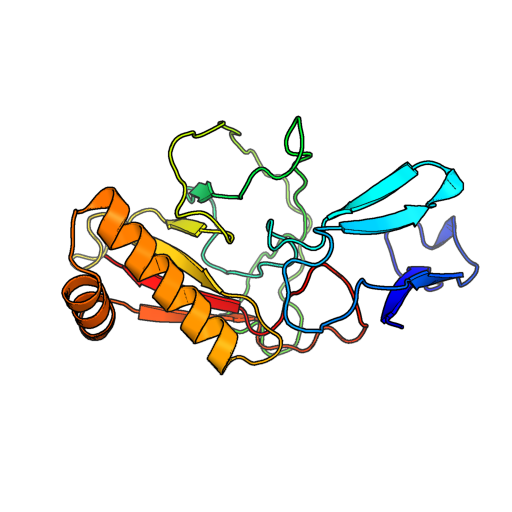3.812 1.00 45.31 205 SER A N 1
ATOM 1479 C CA . SER A 1 205 ? -0.786 -6.701 4.515 1.00 45.31 205 SER A CA 1
ATOM 1480 C C . SER A 1 205 ? -1.542 -7.482 5.568 1.00 45.31 205 SER A C 1
ATOM 1482 O O . SER A 1 205 ? -1.882 -8.637 5.338 1.00 45.31 205 SER A O 1
ATOM 1484 N N . VAL A 1 206 ? -1.855 -6.833 6.690 1.00 44.34 206 VAL A N 1
ATOM 1485 C CA . VAL A 1 206 ? -2.860 -7.331 7.637 1.00 44.34 206 VAL A CA 1
ATOM 1486 C C . VAL A 1 206 ? -4.180 -6.664 7.304 1.00 44.34 206 VAL A C 1
ATOM 1488 O O . VAL A 1 206 ? -4.242 -5.439 7.284 1.00 44.34 206 VAL A O 1
ATOM 1491 N N . GLN A 1 207 ? -5.209 -7.460 7.054 1.00 45.75 207 GLN A N 1
ATOM 1492 C CA . GLN A 1 207 ? -6.575 -7.008 6.830 1.00 45.75 207 GLN A CA 1
ATOM 1493 C C . GLN A 1 207 ? -7.354 -7.176 8.136 1.00 45.75 207 GLN A C 1
ATOM 1495 O O . GLN A 1 207 ? -7.547 -8.303 8.585 1.00 45.75 207 GLN A O 1
ATOM 1500 N N . ALA A 1 208 ? -7.761 -6.068 8.755 1.00 34.28 208 ALA A N 1
ATOM 1501 C CA . ALA A 1 208 ? -8.673 -6.083 9.896 1.00 34.28 208 ALA A CA 1
ATOM 1502 C C . ALA A 1 208 ? -10.094 -5.766 9.408 1.00 34.28 208 ALA A C 1
ATOM 1504 O O . ALA A 1 208 ? -10.278 -4.856 8.590 1.00 34.28 208 ALA A O 1
ATOM 1505 N N . ARG A 1 209 ? -11.062 -6.552 9.886 1.00 44.75 209 ARG A N 1
ATOM 1506 C CA . ARG A 1 209 ? -12.499 -6.398 9.618 1.00 44.75 209 ARG A CA 1
ATOM 1507 C C . ARG A 1 209 ? -13.196 -5.690 10.770 1.00 44.75 209 ARG A C 1
ATOM 1509 O O . ARG A 1 209 ? -12.747 -5.892 11.921 1.00 44.75 209 ARG A O 1
#

Sequence (209 aa):
TGAGPRSIPGFGLLADEFPAPALKLWTLPGAEGGAGRAYAWFDEARGIRVPLRPTGGNIDTRHVTAGATLFLPVEVEGALFSIGDGHAAQGDGEVCGTAIETPMKVTVRLTVVQDTPYVQTPHFATPSAGSPADSGGCYCTTGVDPDIREATRAAVRGMIAYLGATHGLSRTDAYMLCSVAGDLRMHEVVPSHGRLFARAGGGASVQAR